Protein 6FX6 (pdb70)

Structure (mmCIF, N/CA/C/O backbone):
data_6FX6
#
_entry.id   6FX6
#
_cell.length_a   44.029
_cell.length_b   73.612
_cell.length_c   74.651
_cell.angle_alpha   90.000
_cell.angle_beta   90.000
_cell.angle_gamma   90.000
#
_symmetry.space_group_name_H-M   'P 21 21 21'
#
loop_
_entity.id
_entity.type
_entity.pdbx_description
1 polymer SaTIE-TED
2 non-polymer 'ZINC ION'
3 non-polymer 'ACETATE ION'
4 water water
#
loop_
_atom_site.group_PDB
_atom_site.id
_atom_site.type_symbol
_atom_site.label_atom_id
_atom_site.label_alt_id
_atom_site.label_comp_id
_atom_site.label_asym_id
_atom_site.label_entity_id
_atom_site.label_seq_id
_atom_site.pdbx_PDB_ins_code
_atom_site.Cartn_x
_atom_site.Cartn_y
_atom_site.Cartn_z
_atom_site.occupancy
_atom_site.B_iso_or_equiv
_atom_site.auth_seq_id
_atom_site.auth_comp_id
_atom_site.auth_asym_id
_atom_site.auth_atom_id
_atom_site.pdbx_PDB_model_num
ATOM 1 N N . ALA A 1 4 ? 15.404 -21.107 23.638 1.00 73.24 4 ALA A N 1
ATOM 2 C CA . ALA A 1 4 ? 14.962 -21.667 24.953 1.00 74.38 4 ALA A CA 1
ATOM 3 C C . ALA A 1 4 ? 14.825 -20.569 26.016 1.00 75.06 4 ALA A C 1
ATOM 4 O O . ALA A 1 4 ? 13.732 -20.348 26.549 1.00 68.30 4 ALA A O 1
ATOM 6 N N . GLN A 1 5 ? 15.935 -19.887 26.306 1.00 78.21 5 GLN A N 1
ATOM 7 C CA . GLN A 1 5 ? 15.966 -18.774 27.260 1.00 75.24 5 GLN A CA 1
ATOM 8 C C . GLN A 1 5 ? 15.809 -17.468 26.476 1.00 66.30 5 GLN A C 1
ATOM 9 O O . GLN A 1 5 ? 16.614 -17.185 25.587 1.00 66.81 5 GLN A O 1
ATOM 15 N N . GLN A 1 6 ? 14.777 -16.687 26.791 1.00 59.22 6 GLN A N 1
ATOM 16 C CA . GLN A 1 6 ? 14.494 -15.439 26.069 1.00 56.30 6 GLN A CA 1
ATOM 17 C C . GLN A 1 6 ? 14.158 -14.289 27.020 1.00 54.59 6 GLN A C 1
ATOM 18 O O . GLN A 1 6 ? 13.444 -14.473 28.010 1.00 49.44 6 GLN A O 1
ATOM 24 N N . LYS A 1 7 ? 14.669 -13.104 26.691 1.00 54.61 7 LYS A N 1
ATOM 25 C CA . LYS A 1 7 ? 14.413 -11.888 27.455 1.00 53.49 7 LYS A CA 1
ATOM 26 C C . LYS A 1 7 ? 13.062 -11.307 27.036 1.00 45.64 7 LYS A C 1
ATOM 27 O O . LYS A 1 7 ? 12.754 -11.259 25.846 1.00 45.02 7 LYS A O 1
ATOM 33 N N . LEU A 1 8 ? 12.260 -10.881 28.009 1.00 42.27 8 LEU A N 1
ATOM 34 C CA . LEU A 1 8 ? 10.988 -10.205 27.723 1.00 40.14 8 LEU A CA 1
ATOM 35 C C . LEU A 1 8 ? 11.255 -8.728 27.455 1.00 41.27 8 LEU A C 1
ATOM 36 O O . LEU A 1 8 ? 11.747 -8.013 28.336 1.00 43.63 8 LEU A O 1
ATOM 41 N N . ASP A 1 9 ? 10.943 -8.292 26.236 1.00 38.43 9 ASP A N 1
ATOM 42 C CA . ASP A 1 9 ? 11.028 -6.888 25.846 1.00 41.16 9 ASP A CA 1
ATOM 43 C C . ASP A 1 9 ? 9.629 -6.284 25.814 1.00 35.75 9 ASP A C 1
ATOM 44 O O . ASP A 1 9 ? 8.629 -7.002 25.826 1.00 32.12 9 ASP A O 1
ATOM 49 N N . VAL A 1 10 ? 9.577 -4.959 25.770 1.00 34.81 10 VAL A N 1
ATOM 50 C CA . VAL A 1 10 ? 8.320 -4.227 25.829 1.00 32.92 10 VAL A CA 1
ATOM 51 C C . VAL A 1 10 ? 8.413 -2.935 25.027 1.00 34.29 10 VAL A C 1
ATOM 52 O O . VAL A 1 10 ? 9.495 -2.383 24.861 1.00 33.29 10 VAL A O 1
ATOM 56 N N . LYS A 1 11 ? 7.268 -2.486 24.519 1.00 35.32 11 LYS A N 1
ATOM 57 C CA . LYS A 1 11 ? 7.082 -1.111 24.079 1.00 37.87 11 LYS A CA 1
ATOM 58 C C . LYS A 1 11 ? 5.864 -0.579 24.817 1.00 36.46 11 LYS A C 1
ATOM 59 O O . LYS A 1 11 ? 4.798 -1.193 24.790 1.00 33.95 11 LYS A O 1
ATOM 65 N N . TRP A 1 12 ? 6.037 0.543 25.508 1.00 35.88 12 TRP A N 1
ATOM 66 C CA . TRP A 1 12 ? 4.984 1.093 26.356 1.00 33.87 12 TRP A CA 1
ATOM 67 C C . TRP A 1 12 ? 4.008 1.919 25.533 1.00 33.80 12 TRP A C 1
ATOM 68 O O . TRP A 1 12 ? 4.414 2.722 24.690 1.00 35.89 12 TRP A O 1
ATOM 79 N N . ILE A 1 13 ? 2.721 1.700 25.785 1.00 30.89 13 ILE A N 1
ATOM 80 C CA . ILE A 1 13 ? 1.649 2.489 25.207 1.00 29.96 13 ILE A CA 1
ATOM 81 C C . ILE A 1 13 ? 1.102 3.339 26.349 1.00 31.48 13 ILE A C 1
ATOM 82 O O . ILE A 1 13 ? 0.455 2.825 27.260 1.00 34.33 13 ILE A O 1
ATOM 87 N N . ASP A 1 14 ? 1.389 4.634 26.313 1.00 34.11 14 ASP A N 1
ATOM 88 C CA . ASP A 1 14 ? 0.985 5.554 27.368 1.00 35.31 14 ASP A CA 1
ATOM 89 C C . ASP A 1 14 ? 0.515 6.853 26.725 1.00 38.81 14 ASP A C 1
ATOM 90 O O . ASP A 1 14 ? 1.305 7.563 26.098 1.00 39.52 14 ASP A O 1
ATOM 95 N N . LYS A 1 15 ? -0.775 7.148 26.877 1.00 40.15 15 LYS A N 1
ATOM 96 C CA . LYS A 1 15 ? -1.356 8.381 26.359 1.00 45.93 15 LYS A CA 1
ATOM 97 C C . LYS A 1 15 ? -2.030 9.196 27.467 1.00 47.42 15 LYS A C 1
ATOM 98 O O . LYS A 1 15 ? -2.879 10.041 27.188 1.00 52.50 15 LYS A O 1
ATOM 104 N N . GLY A 1 16 ? -1.619 8.970 28.718 1.00 46.63 16 GLY A N 1
ATOM 105 C CA . GLY A 1 16 ? -2.227 9.625 29.879 1.00 49.06 16 GLY A CA 1
ATOM 106 C C . GLY A 1 16 ? -3.695 9.289 30.082 1.00 50.58 16 GLY A C 1
ATOM 107 O O . GLY A 1 16 ? -4.423 10.057 30.703 1.00 55.38 16 GLY A O 1
ATOM 108 N N . ILE A 1 17 ? -4.111 8.133 29.565 1.00 51.48 17 ILE A N 1
ATOM 109 C CA . ILE A 1 17 ? -5.506 7.699 29.536 1.00 54.17 17 ILE A CA 1
ATOM 110 C C . ILE A 1 17 ? -5.620 6.468 30.423 1.00 47.14 17 ILE A C 1
ATOM 111 O O . ILE A 1 17 ? -4.775 5.575 30.341 1.00 41.68 17 ILE A O 1
ATOM 116 N N . ASN A 1 18 ? -6.660 6.420 31.253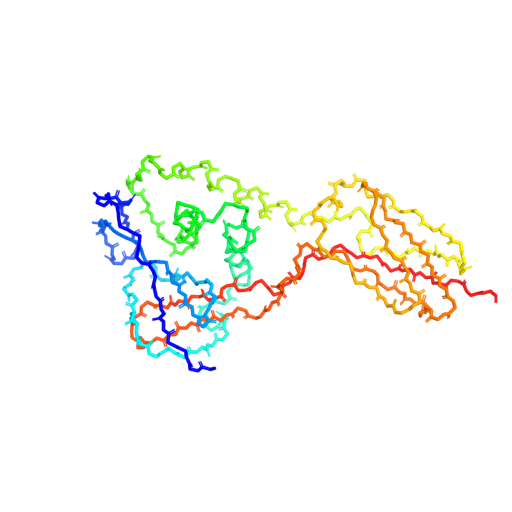 1.00 44.23 18 ASN A N 1
ATOM 117 C CA . ASN A 1 18 ? -7.075 5.173 31.890 1.00 43.96 18 ASN A CA 1
ATOM 118 C C . ASN A 1 18 ? -7.704 4.311 30.805 1.00 41.77 18 ASN A C 1
ATOM 119 O O . ASN A 1 18 ? -8.778 4.631 30.310 1.00 44.23 18 ASN A O 1
ATOM 124 N N . TRP A 1 19 ? -7.015 3.241 30.415 1.00 41.24 19 TRP A N 1
ATOM 125 C CA . TRP A 1 19 ? -7.471 2.377 29.328 1.00 42.41 19 TRP A CA 1
ATOM 126 C C . TRP A 1 19 ? -8.684 1.555 29.750 1.00 46.28 19 TRP A C 1
ATOM 127 O O . TRP A 1 19 ? -9.691 1.515 29.032 1.00 50.38 19 TRP A O 1
ATOM 138 N N . ILE A 1 20 ? -8.569 0.898 30.906 1.00 44.97 20 ILE A N 1
ATOM 139 C CA . ILE A 1 20 ? -9.665 0.132 31.507 1.00 46.92 20 ILE A CA 1
ATOM 140 C C . ILE A 1 20 ? -9.606 0.152 33.030 1.00 49.55 20 ILE A C 1
ATOM 141 O O . ILE A 1 20 ? -8.550 0.394 33.625 1.00 48.07 20 ILE A O 1
ATOM 146 N N . VAL A 1 21 ? -10.759 -0.093 33.644 1.00 50.57 21 VAL A N 1
ATOM 147 C CA . VAL A 1 21 ? -10.837 -0.487 35.042 1.00 52.95 21 VAL A CA 1
ATOM 148 C C . VAL A 1 21 ? -11.397 -1.908 35.013 1.00 54.03 21 VAL A C 1
ATOM 149 O O . VAL A 1 21 ? -12.533 -2.112 34.567 1.00 55.97 21 VAL A O 1
ATOM 153 N N . TYR A 1 22 ? -10.603 -2.878 35.470 1.00 49.56 22 TYR A N 1
ATOM 154 C CA . TYR A 1 22 ? -10.980 -4.287 35.365 1.00 50.30 22 TYR A CA 1
ATOM 155 C C . TYR A 1 22 ? -10.669 -5.099 36.610 1.00 51.43 22 TYR A C 1
ATOM 156 O O . TYR A 1 22 ? -9.881 -4.688 37.461 1.00 48.19 22 TYR A O 1
ATOM 165 N N . SER A 1 23 ? -11.307 -6.266 36.680 1.00 55.08 23 SER A N 1
ATOM 166 C CA . SER A 1 23 ? -11.077 -7.254 37.727 1.00 57.29 23 SER A CA 1
ATOM 167 C C . SER A 1 23 ? -10.755 -8.608 37.091 1.00 55.56 23 SER A C 1
ATOM 168 O O . SER A 1 23 ? -11.292 -8.956 36.040 1.00 54.55 23 SER A O 1
ATOM 171 N N . ALA A 1 24 ? -9.859 -9.348 37.735 1.00 55.08 24 ALA A N 1
ATOM 172 C CA . ALA A 1 24 ? -9.446 -10.668 37.278 1.00 54.03 24 ALA A CA 1
ATOM 173 C C . ALA A 1 24 ? -8.785 -11.398 38.442 1.00 56.35 24 ALA A C 1
ATOM 174 O O . ALA A 1 24 ? -7.717 -10.986 38.890 1.00 52.27 24 ALA A O 1
ATOM 176 N N . LYS A 1 25 ? -9.436 -12.454 38.941 1.00 60.42 25 LYS A N 1
ATOM 177 C CA . LYS A 1 25 ? -8.982 -13.185 40.136 1.00 65.54 25 LYS A CA 1
ATOM 178 C C . LYS A 1 25 ? -8.899 -12.241 41.358 1.00 65.68 25 LYS A C 1
ATOM 179 O O . LYS A 1 25 ? -9.817 -11.448 41.561 1.00 67.13 25 LYS A O 1
ATOM 185 N N . ASP A 1 26 ? -7.836 -12.334 42.167 1.00 67.51 26 ASP A N 1
ATOM 186 C CA . ASP A 1 26 ? -7.601 -11.418 43.299 1.00 71.11 26 ASP A CA 1
ATOM 187 C C . ASP A 1 26 ? -7.487 -9.934 42.910 1.00 67.48 26 ASP A C 1
ATOM 188 O O . ASP A 1 26 ? -7.907 -9.066 43.674 1.00 68.76 26 ASP A O 1
ATOM 193 N N . ARG A 1 27 ? -6.924 -9.650 41.735 1.00 66.12 27 ARG A N 1
ATOM 194 C CA . ARG A 1 27 ? -6.848 -8.277 41.222 1.00 63.02 27 ARG A CA 1
ATOM 195 C C . ARG A 1 27 ? -8.257 -7.731 40.975 1.00 64.13 27 ARG A C 1
ATOM 196 O O . ARG A 1 27 ? -8.940 -8.173 40.052 1.00 63.29 27 ARG A O 1
ATOM 204 N N . GLU A 1 28 ? -8.680 -6.791 41.822 1.00 67.95 28 GLU A N 1
ATOM 205 C CA . GLU A 1 28 ? -10.011 -6.180 41.759 1.00 72.10 28 GLU A CA 1
ATOM 206 C C . GLU A 1 28 ? -9.891 -4.683 41.473 1.00 71.42 28 GLU A C 1
ATOM 207 O O . GLU A 1 28 ? -9.049 -4.003 42.070 1.00 67.08 28 GLU A O 1
ATOM 213 N N . ASN A 1 29 ? -10.734 -4.188 40.562 1.00 71.03 29 ASN A N 1
ATOM 214 C CA . ASN A 1 29 ? -10.842 -2.755 40.239 1.00 70.13 29 ASN A CA 1
ATOM 215 C C . ASN A 1 29 ? -9.479 -2.078 40.050 1.00 64.52 29 ASN A C 1
ATOM 216 O O . ASN A 1 29 ? -9.169 -1.061 40.680 1.00 66.75 29 ASN A O 1
ATOM 221 N N . PHE A 1 30 ? -8.682 -2.682 39.174 1.00 60.13 30 PHE A N 1
ATOM 222 C CA . PHE A 1 30 ? -7.324 -2.248 38.855 1.00 55.88 30 PHE A CA 1
ATOM 223 C C . PHE A 1 30 ? -7.405 -1.293 37.667 1.00 55.84 30 PHE A C 1
ATOM 224 O O . PHE A 1 30 ? -8.025 -1.618 36.648 1.00 52.47 30 PHE A O 1
ATOM 232 N N . THR A 1 31 ? -6.782 -0.121 37.809 1.00 54.05 31 THR A N 1
ATOM 233 C CA . THR A 1 31 ? -6.769 0.900 36.766 1.00 51.09 31 THR A CA 1
ATOM 234 C C . THR A 1 31 ? -5.504 0.763 35.928 1.00 45.66 31 THR A C 1
ATOM 235 O O . THR A 1 31 ? -4.400 0.892 36.446 1.00 47.42 31 THR A O 1
ATOM 247 N N . ASP A 1 33 ? -3.504 2.563 33.375 1.00 34.37 33 ASP A N 1
ATOM 248 C CA . ASP A 1 33 ? -3.245 3.849 32.715 1.00 34.18 33 ASP A CA 1
ATOM 249 C C . ASP A 1 33 ? -2.030 3.818 31.764 1.00 33.21 33 ASP A C 1
ATOM 250 O O . ASP A 1 33 ? -1.549 4.857 31.320 1.00 31.75 33 ASP A O 1
ATOM 255 N N . ARG A 1 34 ? -1.543 2.615 31.468 1.00 33.75 34 ARG A N 1
ATOM 256 C CA . ARG A 1 34 ? -0.603 2.382 30.377 1.00 34.82 34 ARG A CA 1
ATOM 257 C C . ARG A 1 34 ? -0.721 0.918 29.974 1.00 35.13 34 ARG A C 1
ATOM 258 O O . ARG A 1 34 ? -1.371 0.124 30.671 1.00 35.65 34 ARG A O 1
ATOM 266 N N . TRP A 1 35 ? -0.082 0.556 28.866 1.00 33.03 35 TRP A N 1
ATOM 267 C CA . TRP A 1 35 ? -0.192 -0.796 28.341 1.00 29.99 35 TRP A CA 1
ATOM 268 C C . TRP A 1 35 ? 1.136 -1.308 27.817 1.00 29.39 35 TRP A C 1
ATOM 269 O O . TRP A 1 35 ? 1.819 -0.626 27.045 1.00 27.69 35 TRP A O 1
ATOM 280 N N . ALA A 1 36 ? 1.490 -2.515 28.251 1.00 32.64 36 ALA A N 1
ATOM 281 C CA . ALA A 1 36 ? 2.715 -3.178 27.816 1.00 32.87 36 ALA A CA 1
ATOM 282 C C . ALA A 1 36 ? 2.420 -3.940 26.533 1.00 30.22 36 ALA A C 1
ATOM 283 O O . ALA A 1 36 ? 1.576 -4.839 26.523 1.00 28.36 36 ALA A O 1
ATOM 285 N N . LYS A 1 37 ? 3.086 -3.551 25.449 1.00 27.38 37 LYS A N 1
ATOM 286 C CA . LYS A 1 37 ? 3.080 -4.335 24.223 1.00 26.48 37 LYS A CA 1
ATOM 287 C C . LYS A 1 37 ? 4.314 -5.219 24.272 1.00 25.25 37 LYS A C 1
ATOM 288 O O . LYS A 1 37 ? 5.436 -4.745 24.067 1.00 24.26 37 LYS A O 1
ATOM 294 N N . PHE A 1 38 ? 4.097 -6.503 24.543 1.00 24.21 38 PHE A N 1
ATOM 295 C CA . PHE A 1 38 ? 5.190 -7.445 24.777 1.00 26.81 38 PHE A CA 1
ATOM 296 C C . PHE A 1 38 ? 5.807 -7.969 23.486 1.00 26.50 38 PHE A C 1
ATOM 297 O O . PHE A 1 38 ? 5.097 -8.273 22.522 1.00 27.34 38 PHE A O 1
ATOM 305 N N . TYR A 1 39 ? 7.132 -8.082 23.490 1.00 27.04 39 TYR A N 1
ATOM 306 C CA . TYR A 1 39 ? 7.888 -8.750 22.435 1.00 29.04 39 TYR A CA 1
ATOM 307 C C . TYR A 1 39 ? 8.782 -9.807 23.068 1.00 30.41 39 TYR A C 1
ATOM 308 O O . TYR A 1 39 ? 9.341 -9.575 24.132 1.00 30.79 39 TYR A O 1
ATOM 317 N N . VAL A 1 40 ? 8.905 -10.963 22.415 1.00 31.26 40 VAL A N 1
ATOM 318 C CA . VAL A 1 40 ? 9.869 -11.992 22.805 1.00 33.31 40 VAL A CA 1
ATOM 319 C C . VAL A 1 40 ? 10.609 -12.417 21.550 1.00 33.85 40 VAL A C 1
ATOM 320 O O . VAL A 1 40 ? 9.998 -12.951 20.616 1.00 31.17 40 VAL A O 1
ATOM 324 N N . ASN A 1 41 ? 11.914 -12.151 21.533 1.00 35.18 41 ASN A N 1
ATOM 325 C CA . ASN A 1 41 ? 12.798 -12.441 20.396 1.00 40.27 41 ASN A CA 1
ATOM 326 C C . ASN A 1 41 ? 12.249 -11.931 19.053 1.00 38.85 41 ASN A C 1
ATOM 327 O O . ASN A 1 41 ? 12.267 -12.639 18.048 1.00 41.09 41 ASN A O 1
ATOM 332 N N . GLY A 1 42 ? 11.760 -10.693 19.065 1.00 38.73 42 GLY A N 1
ATOM 333 C CA . GLY A 1 42 ? 11.169 -10.062 17.889 1.00 38.46 42 GLY A CA 1
ATOM 334 C C . GLY A 1 42 ? 9.682 -10.298 17.675 1.00 34.66 42 GLY A C 1
ATOM 335 O O . GLY A 1 42 ? 9.063 -9.559 16.918 1.00 34.59 42 GLY A O 1
ATOM 336 N N . GLU A 1 43 ? 9.100 -11.301 18.333 1.00 34.69 43 GLU A N 1
ATOM 337 C CA . GLU A 1 43 ? 7.727 -11.734 18.034 1.00 35.25 43 GLU A CA 1
ATOM 338 C C . GLU A 1 43 ? 6.731 -11.155 19.032 1.00 31.11 43 GLU A C 1
ATOM 339 O O . GLU A 1 43 ? 7.027 -11.037 20.219 1.00 30.49 43 GLU A O 1
ATOM 345 N N . ILE A 1 44 ? 5.547 -10.812 18.540 1.00 30.12 44 ILE A N 1
ATOM 346 C CA . ILE A 1 44 ? 4.507 -10.205 19.361 1.00 30.15 44 ILE A CA 1
ATOM 347 C C . ILE A 1 44 ? 3.982 -11.234 20.361 1.00 30.01 44 ILE A C 1
ATOM 348 O O . ILE A 1 44 ? 3.630 -12.358 19.983 1.00 27.72 44 ILE A O 1
ATOM 353 N N . ALA A 1 45 ? 3.937 -10.834 21.631 1.00 27.96 45 ALA A N 1
ATOM 354 C CA . ALA A 1 45 ? 3.456 -11.685 22.714 1.00 27.59 45 ALA A CA 1
ATOM 355 C C . ALA A 1 45 ? 2.309 -11.011 23.465 1.00 27.07 45 ALA A C 1
ATOM 356 O O . ALA A 1 45 ? 2.121 -9.796 23.375 1.00 29.11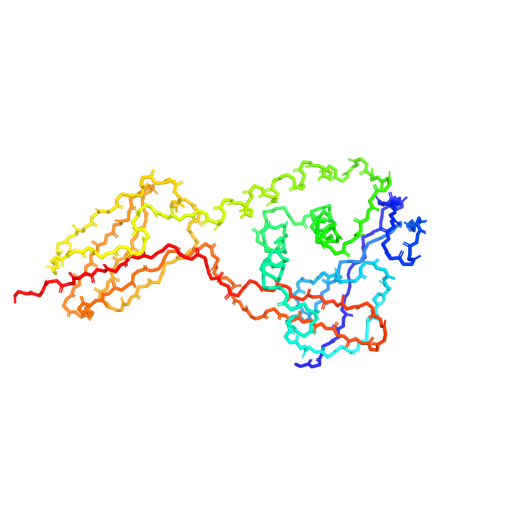 45 ALA A O 1
ATOM 358 N N . PHE A 1 46 ? 1.553 -11.819 24.201 1.00 26.96 46 PHE A N 1
ATOM 359 C CA . PHE A 1 46 ? 0.438 -11.346 25.016 1.00 27.54 46 PHE A CA 1
ATOM 360 C C . PHE A 1 46 ? 0.549 -11.914 26.416 1.00 28.92 46 PHE A C 1
ATOM 361 O O . PHE A 1 46 ? 1.022 -13.035 26.592 1.00 32.09 46 PHE A O 1
ATOM 369 N N . CYS A 1 47 ? 0.117 -11.134 27.406 1.00 28.58 47 CYS A N 1
ATOM 370 C CA . CYS A 1 47 ? -0.023 -11.628 28.770 1.00 31.11 47 CYS A CA 1
ATOM 371 C C . CYS A 1 47 ? -1.177 -12.613 28.800 1.00 33.17 47 CYS A C 1
ATOM 372 O O . CYS A 1 47 ? -2.222 -12.351 28.198 1.00 34.23 47 CYS A O 1
ATOM 375 N N . ILE A 1 48 ? -0.981 -13.732 29.494 1.00 35.93 48 ILE A N 1
ATOM 376 C CA . ILE A 1 48 ? -1.999 -14.792 29.618 1.00 39.48 48 ILE A CA 1
ATOM 377 C C . ILE A 1 48 ? -2.280 -15.162 31.084 1.00 42.46 48 ILE A C 1
ATOM 378 O O . ILE A 1 48 ? -2.708 -16.277 31.384 1.00 49.73 48 ILE A O 1
ATOM 383 N N . GLU A 1 49 ? -2.030 -14.210 31.981 1.00 42.33 49 GLU A N 1
ATOM 384 C CA . GLU A 1 49 ? -2.487 -14.253 33.367 1.00 43.16 49 GLU A CA 1
ATOM 385 C C . GLU A 1 49 ? -2.874 -12.814 33.746 1.00 41.37 49 GLU A C 1
ATOM 386 O O . GLU A 1 49 ? -2.029 -12.057 34.224 1.00 38.74 49 GLU A O 1
ATOM 392 N N . PRO A 1 50 ? -4.145 -12.424 33.527 1.00 40.86 50 PRO A N 1
ATOM 393 C CA . PRO A 1 50 ? -4.542 -11.014 33.704 1.00 41.44 50 PRO A CA 1
ATOM 394 C C . PRO A 1 50 ? -4.413 -10.422 35.125 1.00 43.09 50 PRO A C 1
ATOM 395 O O . PRO A 1 50 ? -4.467 -9.197 35.277 1.00 45.37 50 PRO A O 1
ATOM 399 N N . ASN A 1 51 ? -4.249 -11.277 36.136 1.00 46.01 51 ASN A N 1
ATOM 400 C CA . ASN A 1 51 ? -4.079 -10.854 37.534 1.00 47.91 51 ASN A CA 1
ATOM 401 C C . ASN A 1 51 ? -2.620 -10.628 37.995 1.00 46.48 51 ASN A C 1
ATOM 402 O O . ASN A 1 51 ? -2.388 -10.454 39.191 1.00 47.46 51 ASN A O 1
ATOM 407 N N . LYS A 1 52 ? -1.651 -10.630 37.076 1.00 45.20 52 LYS A N 1
ATOM 408 C CA . LYS A 1 52 ? -0.232 -10.535 37.448 1.00 46.75 52 LYS A CA 1
ATOM 409 C C . LYS A 1 52 ? 0.551 -9.534 36.613 1.00 45.16 52 LYS A C 1
ATOM 410 O O . LYS A 1 52 ? 0.238 -9.296 35.442 1.00 40.48 52 LYS A O 1
ATOM 416 N N . GLU A 1 53 ? 1.583 -8.967 37.234 1.00 46.49 53 GLU A N 1
ATOM 417 C CA . GLU A 1 53 ? 2.547 -8.104 36.545 1.00 50.18 53 GLU A CA 1
ATOM 418 C C . GLU A 1 53 ? 3.635 -8.937 35.860 1.00 43.55 53 GLU A C 1
ATOM 419 O O . GLU A 1 53 ? 4.124 -9.915 36.430 1.00 42.64 53 GLU A O 1
ATOM 425 N N . ALA A 1 54 ? 4.013 -8.540 34.647 1.00 38.42 54 ALA A N 1
ATOM 426 C CA . ALA A 1 54 ? 5.095 -9.195 33.909 1.00 39.57 54 ALA A CA 1
ATOM 427 C C . ALA A 1 54 ? 6.469 -8.718 34.400 1.00 41.94 54 ALA A C 1
ATOM 428 O O . ALA A 1 54 ? 6.602 -7.587 34.877 1.00 40.33 54 ALA A O 1
ATOM 430 N N . ALA A 1 55 ? 7.476 -9.589 34.274 1.00 42.16 55 ALA A N 1
ATOM 431 C CA . ALA A 1 55 ? 8.864 -9.277 34.651 1.00 42.63 55 ALA A CA 1
ATOM 432 C C . ALA A 1 55 ? 9.651 -8.767 33.444 1.00 42.19 55 ALA A C 1
ATOM 433 O O . ALA A 1 55 ? 10.438 -9.501 32.841 1.00 41.97 55 ALA A O 1
ATOM 435 N N . ILE A 1 56 ? 9.432 -7.498 33.108 1.00 41.99 56 ILE A N 1
ATOM 436 C CA . ILE A 1 56 ? 10.085 -6.851 31.967 1.00 41.13 56 ILE A CA 1
ATOM 437 C C . ILE A 1 56 ? 11.602 -6.875 32.141 1.00 43.03 56 ILE A C 1
ATOM 438 O O . ILE A 1 56 ? 12.109 -6.602 33.224 1.00 43.83 56 ILE A O 1
ATOM 443 N N . GLY A 1 57 ? 12.308 -7.220 31.064 1.00 42.97 57 GLY A N 1
ATOM 444 C CA . GLY A 1 57 ? 13.767 -7.252 31.048 1.00 45.34 57 GLY A CA 1
ATOM 445 C C . GLY A 1 57 ? 14.405 -8.509 31.614 1.00 47.89 57 GLY A C 1
ATOM 446 O O . GLY A 1 57 ? 15.631 -8.641 31.579 1.00 50.26 57 GLY A O 1
ATOM 447 N N . ALA A 1 58 ? 13.589 -9.436 32.122 1.00 47.43 58 ALA A N 1
ATOM 448 C CA . ALA A 1 58 ? 14.088 -10.648 32.769 1.00 48.87 58 ALA A CA 1
ATOM 449 C C . ALA A 1 58 ? 14.098 -11.809 31.788 1.00 48.38 58 ALA A C 1
ATOM 450 O O . ALA A 1 58 ? 13.300 -11.854 30.845 1.00 42.29 58 ALA A O 1
ATOM 452 N N . VAL A 1 59 ? 14.997 -12.754 32.048 1.00 51.77 59 VAL A N 1
ATOM 453 C CA . VAL A 1 59 ? 15.134 -13.968 31.254 1.00 52.01 59 VAL A CA 1
ATOM 454 C C . VAL A 1 59 ? 13.996 -14.926 31.619 1.00 50.19 59 VAL A C 1
ATOM 455 O O . VAL A 1 59 ? 13.834 -15.282 32.786 1.00 53.09 59 VAL A O 1
ATOM 459 N N . HIS A 1 60 ? 13.209 -15.319 30.620 1.00 47.86 60 HIS A N 1
ATOM 460 C CA . HIS A 1 60 ? 12.120 -16.285 30.785 1.00 49.18 60 HIS A CA 1
ATOM 461 C C . HIS A 1 60 ? 12.514 -17.609 30.155 1.00 53.33 60 HIS A C 1
ATOM 462 O O . HIS A 1 60 ? 13.406 -17.657 29.306 1.00 57.60 60 HIS A O 1
ATOM 469 N N . THR A 1 61 ? 11.845 -18.681 30.571 1.00 56.50 61 THR A N 1
ATOM 470 C CA . THR A 1 61 ? 12.061 -19.999 29.986 1.00 57.40 61 THR A CA 1
ATOM 471 C C . THR A 1 61 ? 10.841 -20.357 29.140 1.00 52.86 61 THR A C 1
ATOM 472 O O . THR A 1 61 ? 9.710 -20.336 29.636 1.00 49.35 61 THR A O 1
ATOM 476 N N . GLY A 1 62 ? 11.086 -20.677 27.870 1.00 50.20 62 GLY A N 1
ATOM 477 C CA . GLY A 1 62 ? 10.035 -21.060 26.934 1.00 47.32 62 GLY A CA 1
ATOM 478 C C . GLY A 1 62 ? 9.673 -22.528 27.046 1.00 49.75 62 GLY A C 1
ATOM 479 O O . GLY A 1 62 ? 10.543 -23.394 26.958 1.00 54.89 62 GLY A O 1
ATOM 480 N N . ALA A 1 63 ? 8.389 -22.802 27.257 1.00 48.64 63 ALA A N 1
ATOM 481 C CA . ALA A 1 63 ? 7.842 -24.159 27.226 1.00 50.98 63 ALA A CA 1
ATOM 482 C C . ALA A 1 63 ? 6.589 -24.142 26.360 1.00 48.29 63 ALA A C 1
ATOM 483 O O . ALA A 1 63 ? 6.031 -23.080 26.125 1.00 43.66 63 ALA A O 1
ATOM 485 N N . ASN A 1 64 ? 6.142 -25.309 25.901 1.00 52.09 64 ASN A N 1
ATOM 486 C CA A ASN A 1 64 ? 4.956 -25.393 25.043 0.50 51.08 64 ASN A CA 1
ATOM 487 C CA B ASN A 1 64 ? 4.955 -25.401 25.046 0.50 50.70 64 ASN A CA 1
ATOM 488 C C . ASN A 1 64 ? 3.707 -24.915 25.792 1.00 50.57 64 ASN A C 1
ATOM 489 O O . ASN A 1 64 ? 3.566 -25.144 26.994 1.00 51.27 64 ASN A O 1
ATOM 498 N N . LEU A 1 65 ? 2.805 -24.252 25.070 1.00 47.97 65 LEU A N 1
ATOM 499 C CA . LEU A 1 65 ? 1.582 -23.675 25.653 1.00 48.96 65 LEU A CA 1
ATOM 500 C C . LEU A 1 65 ? 0.719 -24.657 26.460 1.00 54.07 65 LEU A C 1
ATOM 501 O O . LEU A 1 65 ? 0.054 -24.251 27.414 1.00 53.44 65 LEU A O 1
ATOM 506 N N . ASP A 1 66 ? 0.721 -25.932 26.076 1.00 61.20 66 ASP A N 1
ATOM 507 C CA . ASP A 1 66 ? -0.057 -26.959 26.793 1.00 68.80 66 ASP A CA 1
ATOM 508 C C . ASP A 1 66 ? 0.328 -27.207 28.265 1.00 69.28 66 ASP A C 1
ATOM 509 O O . ASP A 1 66 ? -0.465 -27.791 29.004 1.00 73.21 66 ASP A O 1
ATOM 514 N N . THR A 1 67 ? 1.518 -26.766 28.687 1.00 67.68 67 THR A N 1
ATOM 515 C CA . THR A 1 67 ? 1.912 -26.833 30.106 1.00 70.21 67 THR A CA 1
ATOM 516 C C . THR A 1 67 ? 1.035 -25.943 30.997 1.00 71.02 67 THR A C 1
ATOM 517 O O . THR A 1 67 ? 0.831 -26.254 32.171 1.00 75.98 67 THR A O 1
ATOM 521 N N . LEU A 1 68 ? 0.523 -24.847 30.437 1.00 66.81 68 LEU A N 1
ATOM 522 C CA . LEU A 1 68 ? -0.363 -23.935 31.160 1.00 68.31 68 LEU A CA 1
ATOM 523 C C . LEU A 1 68 ? -1.843 -24.291 30.982 1.00 70.20 68 LEU A C 1
ATOM 524 O O . LEU A 1 68 ? -2.591 -24.310 31.961 1.00 74.64 68 LEU A O 1
ATOM 529 N N . PHE A 1 69 ? -2.258 -24.558 29.741 1.00 69.07 69 PHE A N 1
ATOM 530 C CA . PHE A 1 69 ? -3.663 -24.855 29.416 1.00 66.03 69 PHE A CA 1
ATOM 531 C C . PHE A 1 69 ? -3.829 -26.245 28.817 1.00 67.28 69 PHE A C 1
ATOM 532 O O . PHE A 1 69 ? -3.323 -26.519 27.732 1.00 64.84 69 PHE A O 1
ATOM 540 N N . LYS A 1 70 ? -4.548 -27.111 29.528 1.00 71.23 70 LYS A N 1
ATOM 541 C CA . LYS A 1 70 ? -4.862 -28.455 29.041 1.00 75.13 70 LYS A CA 1
ATOM 542 C C . LYS A 1 70 ? -5.864 -28.442 27.881 1.00 73.96 70 LYS A C 1
ATOM 543 O O . LYS A 1 70 ? -5.684 -29.169 26.903 1.00 73.26 70 LYS A O 1
ATOM 549 N N . ASP A 1 71 ? -6.908 -27.619 28.002 1.00 72.87 71 ASP A N 1
ATOM 550 C CA . ASP A 1 71 ? -8.014 -27.583 27.030 1.00 72.04 71 ASP A CA 1
ATOM 551 C C . ASP A 1 71 ? -7.549 -27.086 25.654 1.00 67.62 71 ASP A C 1
ATOM 552 O O . ASP A 1 71 ? -7.131 -25.930 25.508 1.00 64.30 71 ASP A O 1
ATOM 557 N N . GLN A 1 72 ? -7.628 -27.965 24.655 1.00 66.52 72 GLN A N 1
ATOM 558 C CA . GLN A 1 72 ? -7.129 -27.673 23.305 1.00 65.07 72 GLN A CA 1
ATOM 559 C C . GLN A 1 72 ? -7.967 -26.620 22.573 1.00 62.06 72 GLN A C 1
ATOM 560 O O . GLN A 1 72 ? -7.415 -25.803 21.839 1.00 60.11 72 GLN A O 1
ATOM 566 N N . ALA A 1 73 ? -9.285 -26.640 22.769 1.00 65.06 73 ALA A N 1
ATOM 567 C CA . ALA A 1 73 ? -10.175 -25.633 22.175 1.00 63.03 73 ALA A CA 1
ATOM 568 C C . ALA A 1 73 ? -9.821 -24.219 22.639 1.00 60.61 73 ALA A C 1
ATOM 569 O O . ALA A 1 73 ? -9.870 -23.277 21.847 1.00 56.49 73 ALA A O 1
ATOM 571 N N . LEU A 1 74 ? -9.462 -24.084 23.916 1.00 62.07 74 LEU A N 1
ATOM 572 C CA . LEU A 1 74 ? -8.963 -22.819 24.461 1.00 61.05 74 LEU A CA 1
ATOM 573 C C . LEU A 1 74 ? -7.616 -22.442 23.834 1.00 55.64 74 LEU A C 1
ATOM 574 O O . LEU A 1 74 ? -7.453 -21.317 23.362 1.00 55.68 74 LEU A O 1
ATOM 579 N N . ARG A 1 75 ? -6.666 -23.381 23.823 1.00 54.30 75 ARG A N 1
ATOM 580 C CA . ARG A 1 75 ? -5.358 -23.158 23.185 1.00 52.54 75 ARG A CA 1
ATOM 581 C C . ARG A 1 75 ? -5.504 -22.723 21.730 1.00 50.56 75 ARG A C 1
ATOM 582 O O . ARG A 1 75 ? -4.831 -21.792 21.292 1.00 49.02 75 ARG A O 1
ATOM 590 N N . ASN A 1 76 ? -6.381 -23.410 21.000 1.00 52.06 76 ASN A N 1
ATOM 591 C CA . ASN A 1 76 ? -6.728 -23.035 19.625 1.00 52.35 76 ASN A CA 1
ATOM 592 C C . ASN A 1 76 ? -7.274 -21.625 19.562 1.00 47.06 76 ASN A C 1
ATOM 593 O O . ASN A 1 76 ? -6.765 -20.810 18.805 1.00 44.77 76 ASN A O 1
ATOM 598 N N . LYS A 1 77 ? -8.285 -21.332 20.377 1.00 49.19 77 LYS A N 1
ATOM 599 C CA . LYS A 1 77 ? -8.925 -20.012 20.349 1.00 49.12 77 LYS A CA 1
ATOM 600 C C . LYS A 1 77 ? -7.937 -18.883 20.675 1.00 41.62 77 LYS A C 1
ATOM 601 O O . LYS A 1 77 ? -7.931 -17.854 19.999 1.00 38.26 77 LYS A O 1
ATOM 607 N N . LEU A 1 78 ? -7.089 -19.091 21.680 1.00 39.09 78 LEU A N 1
ATOM 608 C CA . LEU A 1 78 ? -6.076 -18.092 22.044 1.00 37.99 78 LEU A CA 1
ATOM 609 C C . LEU A 1 78 ? -5.125 -17.765 20.881 1.00 37.34 78 LEU A C 1
ATOM 610 O O . LEU A 1 78 ? -4.777 -16.600 20.685 1.00 36.89 78 LEU A O 1
ATOM 615 N N . THR A 1 79 ? -4.731 -18.780 20.112 1.00 36.74 79 THR A N 1
ATOM 616 C CA . THR A 1 79 ? -3.861 -18.575 18.951 1.00 37.28 79 THR A CA 1
ATOM 617 C C . THR A 1 79 ? -4.617 -17.912 17.791 1.00 37.08 79 THR A C 1
ATOM 618 O O . THR A 1 79 ? -4.040 -17.097 17.064 1.00 36.36 79 THR A O 1
ATOM 630 N N . ILE A 1 81 ? -7.173 -15.798 18.168 1.00 35.15 81 ILE A N 1
ATOM 631 C CA . ILE A 1 81 ? -7.341 -14.400 18.557 1.00 34.41 81 ILE A CA 1
ATOM 632 C C . ILE A 1 81 ? -6.034 -13.631 18.363 1.00 32.02 81 ILE A C 1
ATOM 633 O O . ILE A 1 81 ? -6.048 -12.518 17.844 1.00 31.55 81 ILE A O 1
ATOM 638 N N . SER A 1 82 ? -4.915 -14.221 18.772 1.00 29.01 82 SER A N 1
ATOM 639 C CA . SER A 1 82 ? -3.617 -13.602 18.556 1.00 28.85 82 SER A CA 1
ATOM 640 C C . SER A 1 82 ? -3.369 -13.395 17.061 1.00 29.69 82 SER A C 1
ATOM 641 O O . SER A 1 82 ? -3.049 -12.287 16.631 1.00 26.84 82 SER A O 1
ATOM 644 N N . HIS A 1 83 ? -3.567 -14.451 16.273 1.00 32.10 83 HIS A N 1
ATOM 645 C CA . HIS A 1 83 ? -3.272 -14.410 14.839 1.00 32.13 83 HIS A CA 1
ATOM 646 C C . HIS A 1 83 ? -4.132 -13.397 14.075 1.00 33.05 83 HIS A C 1
ATOM 647 O O . HIS A 1 83 ? -3.605 -12.447 13.485 1.00 33.30 83 HIS A O 1
ATOM 654 N N . PHE A 1 84 ? -5.445 -13.608 14.090 1.00 32.40 84 PHE A N 1
ATOM 655 C CA . PHE A 1 84 ? -6.371 -12.765 13.330 1.00 35.84 84 PHE A CA 1
ATOM 656 C C . PHE A 1 84 ? -6.579 -11.388 13.949 1.00 35.27 84 PHE A C 1
ATOM 657 O O . PHE A 1 84 ? -6.835 -10.418 13.228 1.00 36.17 84 PHE A O 1
ATOM 665 N N . GLY A 1 85 ? -6.460 -11.303 15.273 1.00 35.97 85 GLY A N 1
ATOM 666 C CA . GLY A 1 85 ? -6.632 -10.047 15.992 1.00 34.69 85 GLY A CA 1
ATOM 667 C C . GLY A 1 85 ? -5.512 -9.057 15.772 1.00 34.15 85 GLY A C 1
ATOM 668 O O . GLY A 1 85 ? -5.764 -7.871 15.590 1.00 32.66 85 GLY A O 1
ATOM 669 N N . TYR A 1 86 ? -4.270 -9.525 15.784 1.00 32.07 86 TYR A N 1
ATOM 670 C CA . TYR A 1 86 ? -3.156 -8.600 15.659 1.00 31.71 86 TYR A CA 1
ATOM 671 C C . 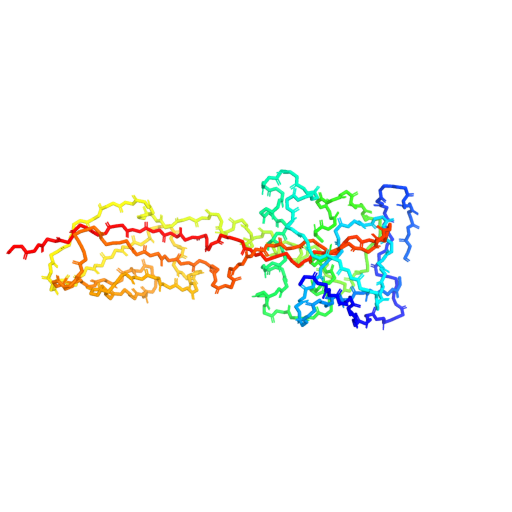TYR A 1 86 ? -2.104 -8.991 14.631 1.00 31.26 86 TYR A C 1
ATOM 672 O O . TYR A 1 86 ? -1.835 -8.211 13.726 1.00 37.33 86 TYR A O 1
ATOM 681 N N . ILE A 1 87 ? -1.517 -10.178 14.749 1.00 34.24 87 ILE A N 1
ATOM 682 C CA . ILE A 1 87 ? -0.302 -10.506 13.988 1.00 33.98 87 ILE A CA 1
ATOM 683 C C . ILE A 1 87 ? -0.523 -10.538 12.478 1.00 35.89 87 ILE A C 1
ATOM 684 O O . ILE A 1 87 ? 0.308 -10.021 11.733 1.00 40.70 87 ILE A O 1
ATOM 689 N N . ALA A 1 88 ? -1.633 -11.127 12.035 1.00 35.92 88 ALA A N 1
ATOM 690 C CA . ALA A 1 88 ? -2.010 -11.105 10.617 1.00 39.42 88 ALA A CA 1
ATOM 691 C C . ALA A 1 88 ? -3.062 -10.038 10.286 1.00 39.47 88 ALA A C 1
ATOM 692 O O . ALA A 1 88 ? -3.631 -10.055 9.201 1.00 40.33 88 ALA A O 1
ATOM 694 N N . ASN A 1 89 ? -3.308 -9.105 11.203 1.00 42.22 89 ASN A N 1
ATOM 695 C CA . ASN A 1 89 ? -4.317 -8.070 11.000 1.00 43.82 89 ASN A CA 1
ATOM 696 C C . ASN A 1 89 ? -3.730 -6.877 10.234 1.00 44.63 89 ASN A C 1
ATOM 697 O O . ASN A 1 89 ? -2.570 -6.511 10.429 1.00 39.86 89 ASN A O 1
ATOM 702 N N . LYS A 1 90 ? -4.553 -6.276 9.377 1.00 49.89 90 LYS A N 1
ATOM 703 C CA . LYS A 1 90 ? -4.165 -5.097 8.592 1.00 55.54 90 LYS A CA 1
ATOM 704 C C . LYS A 1 90 ? -3.873 -3.883 9.483 1.00 55.46 90 LYS A C 1
ATOM 705 O O . LYS A 1 90 ? -2.969 -3.097 9.190 1.00 54.00 90 LYS A O 1
ATOM 711 N N . ASP A 1 91 ? -4.647 -3.753 10.561 1.00 51.41 91 ASP A N 1
ATOM 712 C CA . ASP A 1 91 ? -4.480 -2.700 11.562 1.00 47.52 91 ASP A CA 1
ATOM 713 C C . ASP A 1 91 ? -3.471 -3.149 12.634 1.00 40.64 91 ASP A C 1
ATOM 714 O O . ASP A 1 91 ? -3.751 -4.055 13.417 1.00 35.97 91 ASP A O 1
ATOM 719 N N . GLN A 1 92 ? -2.309 -2.495 12.657 1.00 38.51 92 GLN A N 1
ATOM 720 C CA . GLN A 1 92 ? -1.266 -2.741 13.661 1.00 37.32 92 GLN A CA 1
ATOM 721 C C . GLN A 1 92 ? -1.254 -1.688 14.784 1.00 38.62 92 GLN A C 1
ATOM 722 O O . GLN A 1 92 ? -0.267 -1.580 15.523 1.00 36.18 92 GLN A O 1
ATOM 728 N N . SER A 1 93 ? -2.347 -0.934 14.936 1.00 37.85 93 SER A N 1
ATOM 729 C CA . SER A 1 93 ? -2.396 0.150 15.911 1.00 38.67 93 SER A CA 1
ATOM 730 C C . SER A 1 93 ? -2.308 -0.374 17.336 1.00 37.74 93 SER A C 1
ATOM 731 O O . SER A 1 93 ? -2.660 -1.520 17.616 1.00 37.30 93 SER A O 1
ATOM 734 N N . ASP A 1 94 ? -1.827 0.492 18.221 1.00 36.99 94 ASP A N 1
ATOM 735 C CA . ASP A 1 94 ? -1.845 0.252 19.664 1.00 37.58 94 ASP A CA 1
ATOM 736 C C . ASP A 1 94 ? -3.235 -0.165 20.144 1.00 35.32 94 ASP A C 1
ATOM 737 O O . ASP A 1 94 ? -3.363 -1.038 20.989 1.00 35.84 94 ASP A O 1
ATOM 742 N N . GLU A 1 95 ? -4.268 0.448 19.580 1.00 37.78 95 GLU A N 1
ATOM 743 C CA . GLU A 1 95 ? -5.648 0.117 19.916 1.00 38.64 95 GLU A CA 1
ATOM 744 C C . GLU A 1 95 ? -6.006 -1.333 19.541 1.00 34.35 95 GLU A C 1
ATOM 745 O O . GLU A 1 95 ? -6.650 -2.019 20.329 1.00 35.50 95 GLU A O 1
ATOM 751 N N . GLN A 1 96 ? -5.582 -1.801 18.363 1.00 33.72 96 GLN A N 1
ATOM 752 C CA . GLN A 1 96 ? -5.805 -3.209 17.968 1.00 35.36 96 GLN A CA 1
ATOM 753 C C . GLN A 1 96 ? -5.083 -4.188 18.876 1.00 32.75 96 GLN A C 1
ATOM 754 O O . GLN A 1 96 ? -5.664 -5.199 19.270 1.00 38.37 96 GLN A O 1
ATOM 760 N N . TYR A 1 97 ? -3.812 -3.912 19.166 1.00 29.93 97 TYR A N 1
ATOM 761 C CA . TYR A 1 97 ? -3.051 -4.740 20.105 1.00 27.65 97 TYR A CA 1
ATOM 762 C C . TYR A 1 97 ? -3.763 -4.846 21.449 1.00 26.31 97 TYR A C 1
ATOM 763 O O . TYR A 1 97 ? -3.892 -5.937 21.998 1.00 25.62 97 TYR A O 1
ATOM 772 N N . ILE A 1 98 ? -4.193 -3.705 21.977 1.00 28.67 98 ILE A N 1
ATOM 773 C CA . ILE A 1 98 ? -4.894 -3.655 23.264 1.00 28.36 98 ILE A CA 1
ATOM 774 C C . ILE A 1 98 ? -6.195 -4.448 23.196 1.00 28.18 98 ILE A C 1
ATOM 775 O O . ILE A 1 98 ? -6.486 -5.240 24.096 1.00 27.98 98 ILE A O 1
ATOM 780 N N . ALA A 1 99 ? -6.970 -4.231 22.132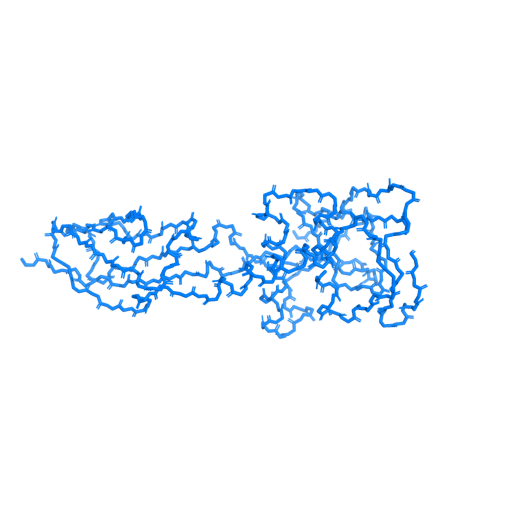 1.00 29.57 99 ALA A N 1
ATOM 781 C CA . ALA A 1 99 ? -8.241 -4.954 21.937 1.00 30.76 99 ALA A CA 1
ATOM 782 C C . ALA A 1 99 ? -8.012 -6.463 21.887 1.00 29.65 99 ALA A C 1
ATOM 783 O O . ALA A 1 99 ? -8.752 -7.226 22.500 1.00 30.83 99 ALA A O 1
ATOM 785 N N . THR A 1 100 ? -6.968 -6.878 21.175 1.00 28.45 100 THR A N 1
ATOM 786 C CA . THR A 1 100 ? -6.619 -8.291 21.078 1.00 31.59 100 THR A CA 1
ATOM 787 C C . THR A 1 100 ? -6.235 -8.855 22.450 1.00 28.83 100 THR A C 1
ATOM 788 O O . THR A 1 100 ? -6.733 -9.912 22.841 1.00 30.54 100 THR A O 1
ATOM 792 N N . GLN A 1 101 ? -5.372 -8.142 23.175 1.00 29.00 101 GLN A N 1
ATOM 793 C CA . GLN A 1 101 ? -5.005 -8.524 24.548 1.00 28.77 101 GLN A CA 1
ATOM 794 C C . GLN A 1 101 ? -6.238 -8.613 25.438 1.00 28.46 101 GLN A C 1
ATOM 795 O O . GLN A 1 101 ? -6.361 -9.537 26.232 1.00 27.80 101 GLN A O 1
ATOM 809 N N . LEU A 1 103 ? -9.368 -9.158 24.543 1.00 34.08 103 LEU A N 1
ATOM 810 C CA . LEU A 1 103 ? -10.197 -10.300 24.142 1.00 36.76 103 LEU A CA 1
ATOM 811 C C . LEU A 1 103 ? -9.620 -11.631 24.630 1.00 35.80 103 LEU A C 1
ATOM 812 O O . LEU A 1 103 ? -10.368 -12.503 25.077 1.00 36.85 103 LEU A O 1
ATOM 817 N N . ILE A 1 104 ? -8.297 -11.778 24.524 1.00 32.81 104 ILE A N 1
ATOM 818 C CA . ILE A 1 104 ? -7.573 -12.906 25.120 1.00 33.17 104 ILE A CA 1
ATOM 819 C C . ILE A 1 104 ? -7.884 -12.989 26.609 1.00 33.89 104 ILE A C 1
ATOM 820 O O . ILE A 1 104 ? -8.194 -14.063 27.120 1.00 38.40 104 ILE A O 1
ATOM 825 N N . TRP A 1 105 ? -7.812 -11.851 27.293 1.00 35.14 105 TRP A N 1
ATOM 826 C CA . TRP A 1 105 ? -8.099 -11.799 28.726 1.00 38.48 105 TRP A CA 1
ATOM 827 C C . TRP A 1 105 ? -9.552 -12.104 29.095 1.00 40.33 105 TRP A C 1
ATOM 828 O O . TRP A 1 105 ? -9.791 -12.608 30.187 1.00 41.79 105 TRP A O 1
ATOM 839 N N . GLU A 1 106 ? -10.510 -11.803 28.216 1.00 42.83 106 GLU A N 1
ATOM 840 C CA . GLU A 1 106 ? -11.910 -12.209 28.443 1.00 48.88 106 GLU A CA 1
ATOM 841 C C . GLU A 1 106 ? -12.062 -13.721 28.572 1.00 51.86 106 GLU A C 1
ATOM 842 O O . GLU A 1 106 ? -12.861 -14.189 29.377 1.00 55.96 106 GLU A O 1
ATOM 848 N N . LEU A 1 107 ? -11.293 -14.473 27.784 1.00 51.86 107 LEU A N 1
ATOM 849 C CA . LEU A 1 107 ? -11.305 -15.938 27.857 1.00 56.40 107 LEU A CA 1
ATOM 850 C C . LEU A 1 107 ? -10.614 -16.507 29.094 1.00 53.87 107 LEU A C 1
ATOM 851 O O . LEU A 1 107 ? -10.858 -17.653 29.457 1.00 58.48 107 LEU A O 1
ATOM 856 N N . LEU A 1 108 ? -9.741 -15.719 29.715 1.00 53.06 108 LEU A N 1
ATOM 857 C CA . LEU A 1 108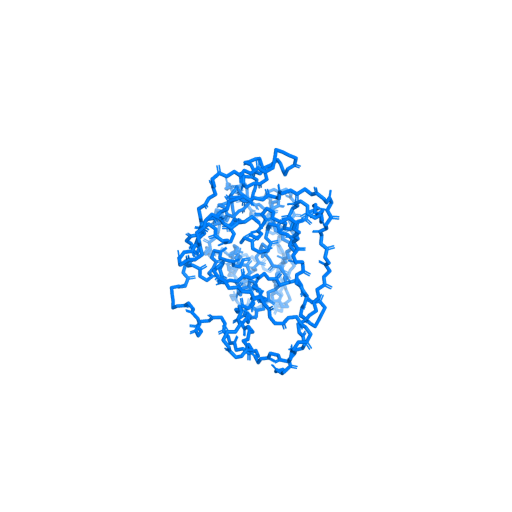 ? -9.014 -16.125 30.917 1.00 53.37 108 LEU A CA 1
ATOM 858 C C . LEU A 1 108 ? -9.539 -15.464 32.203 1.00 55.25 108 LEU A C 1
ATOM 859 O O . LEU A 1 108 ? -8.818 -15.399 33.205 1.00 55.74 108 LEU A O 1
ATOM 864 N N . GLY A 1 109 ? -10.781 -14.973 32.176 1.00 58.66 109 GLY A N 1
ATOM 865 C CA . GLY A 1 109 ? -11.488 -14.545 33.394 1.00 61.27 109 GLY A CA 1
ATOM 866 C C . GLY A 1 109 ? -11.544 -13.056 33.706 1.00 58.54 109 GLY A C 1
ATOM 867 O O . GLY A 1 109 ? -12.099 -12.674 34.734 1.00 62.34 109 GLY A O 1
ATOM 868 N N . ALA A 1 110 ? -10.992 -12.211 32.836 1.00 55.51 110 ALA A N 1
ATOM 869 C CA . ALA A 1 110 ? -11.032 -10.761 33.050 1.00 54.64 110 ALA A CA 1
ATOM 870 C C . ALA A 1 110 ? -12.432 -10.203 32.783 1.00 58.00 110 ALA A C 1
ATOM 871 O O . ALA A 1 110 ? -13.107 -10.625 31.839 1.00 57.90 110 ALA A O 1
ATOM 873 N N . LYS A 1 111 ? -12.857 -9.268 33.634 1.00 60.62 111 LYS A N 1
ATOM 874 C CA . LYS A 1 111 ? -14.153 -8.595 33.522 1.00 63.13 111 LYS A CA 1
ATOM 875 C C . LYS A 1 111 ? -13.917 -7.085 33.526 1.00 61.29 111 LYS A C 1
ATOM 876 O O . LYS A 1 111 ? -13.220 -6.571 34.407 1.00 58.88 111 LYS A O 1
ATOM 882 N N . TYR A 1 112 ? -14.493 -6.383 32.548 1.00 57.69 112 TYR A N 1
ATOM 883 C CA . TYR A 1 112 ? -14.258 -4.945 32.367 1.00 55.46 112 TYR A CA 1
ATOM 884 C C . TYR A 1 112 ? -15.429 -4.130 32.884 1.00 60.82 112 TYR A C 1
ATOM 885 O O . TYR A 1 112 ? -16.556 -4.297 32.415 1.00 59.70 112 TYR A O 1
ATOM 894 N N . HIS A 1 113 ? -15.144 -3.253 33.847 1.00 62.14 113 HIS A N 1
ATOM 895 C CA . HIS A 1 113 ? -16.144 -2.361 34.434 1.00 70.16 113 HIS A CA 1
ATOM 896 C C . HIS A 1 113 ? -16.226 -1.051 33.650 1.00 67.75 113 HIS A C 1
ATOM 897 O O . HIS A 1 113 ? -17.321 -0.520 33.446 1.00 68.10 113 HIS A O 1
ATOM 904 N N . THR A 1 114 ? -15.067 -0.540 33.226 1.00 61.08 114 THR A N 1
ATOM 905 C CA . THR A 1 114 ? -14.968 0.676 32.413 1.00 58.84 114 THR A CA 1
ATOM 906 C C . THR A 1 114 ? -14.017 0.425 31.257 1.00 51.44 114 THR A C 1
ATOM 907 O O . THR A 1 114 ? -12.974 -0.212 31.441 1.00 50.82 114 THR A O 1
ATOM 911 N N . ILE A 1 115 ? -14.379 0.920 30.074 1.00 50.35 115 ILE A N 1
ATOM 912 C CA . ILE A 1 115 ? -13.516 0.847 28.892 1.00 49.14 115 ILE A CA 1
ATOM 913 C C . ILE A 1 115 ? -13.450 2.217 28.216 1.00 48.79 115 ILE A C 1
ATOM 914 O O . ILE A 1 115 ? -14.479 2.822 27.933 1.00 50.61 115 ILE A O 1
ATOM 919 N N . TYR A 1 116 ? -12.232 2.698 27.972 1.00 46.59 116 TYR A N 1
ATOM 920 C CA . TYR A 1 116 ? -12.011 3.950 27.250 1.00 49.55 116 TYR A CA 1
ATOM 921 C C . TYR A 1 116 ? -12.719 3.892 25.896 1.00 51.95 116 TYR A C 1
ATOM 922 O O . TYR A 1 116 ? -12.496 2.958 25.130 1.00 49.16 116 TYR A O 1
ATOM 931 N N . ASN A 1 117 ? -13.583 4.872 25.623 1.00 56.10 117 ASN A N 1
ATOM 932 C CA . ASN A 1 117 ? -14.388 4.890 24.390 1.00 59.56 117 ASN A CA 1
ATOM 933 C C . ASN A 1 117 ? -13.533 4.939 23.120 1.00 57.76 117 ASN A C 1
ATOM 934 O O . ASN A 1 117 ? -13.914 4.377 22.093 1.00 57.97 117 ASN A O 1
ATOM 939 N N . GLY A 1 118 ? -12.374 5.594 23.206 1.00 54.78 118 GLY A N 1
ATOM 940 C CA . GLY A 1 118 ? -11.436 5.687 22.091 1.00 53.58 118 GLY A CA 1
ATOM 941 C C . GLY A 1 118 ? -10.789 4.391 21.624 1.00 49.85 118 GLY A C 1
ATOM 942 O O . GLY A 1 118 ? -10.147 4.380 20.577 1.00 49.96 118 GLY A O 1
ATOM 943 N N . LEU A 1 119 ? -10.924 3.312 22.397 1.00 49.83 119 LEU A N 1
ATOM 944 C CA . LEU A 1 119 ? -10.578 1.965 21.911 1.00 53.08 119 LEU A CA 1
ATOM 945 C C . LEU A 1 119 ? -11.442 1.457 20.769 1.00 52.36 119 LEU A C 1
ATOM 946 O O . LEU A 1 119 ? -10.963 0.664 19.960 1.00 47.88 119 LEU A O 1
ATOM 951 N N . ASN A 1 120 ? -12.711 1.868 20.740 1.00 53.19 120 ASN A N 1
ATOM 952 C CA . ASN A 1 120 ? -13.687 1.317 19.808 1.00 54.90 120 ASN A CA 1
ATOM 953 C C . ASN A 1 120 ? -13.736 -0.205 20.017 1.00 49.78 120 ASN A C 1
ATOM 954 O O . ASN A 1 120 ? -13.657 -0.979 19.061 1.00 47.99 120 ASN A O 1
ATOM 959 N N . TYR A 1 121 ? -13.856 -0.615 21.283 1.00 46.42 121 TYR A N 1
ATOM 960 C CA . TYR A 1 121 ? -13.612 -2.009 21.680 1.00 43.81 121 TYR A CA 1
ATOM 961 C C . TYR A 1 121 ? -14.620 -2.987 21.107 1.00 45.17 121 TYR A C 1
ATOM 962 O O . TYR A 1 121 ? -14.235 -4.032 20.581 1.00 45.96 121 TYR A O 1
ATOM 971 N N . GLU A 1 122 ? -15.900 -2.661 21.222 1.00 50.60 122 GLU A N 1
ATOM 972 C CA . GLU A 1 122 ? -16.949 -3.580 20.791 1.00 56.74 122 GLU A CA 1
ATOM 973 C C . GLU A 1 122 ? -16.870 -3.869 19.292 1.00 56.14 122 GLU A C 1
ATOM 974 O O . GLU A 1 122 ? -17.044 -5.016 18.884 1.00 58.29 122 GLU A O 1
ATOM 980 N N . ALA A 1 123 ? -16.575 -2.843 18.492 1.00 56.13 123 ALA A N 1
ATOM 981 C CA . ALA A 1 123 ? -16.401 -3.000 17.041 1.00 57.92 123 ALA A CA 1
ATOM 982 C C . ALA A 1 123 ? -15.120 -3.766 16.682 1.00 56.38 123 ALA A C 1
ATOM 983 O O . ALA A 1 123 ? -15.123 -4.579 15.754 1.00 57.55 123 ALA A O 1
ATOM 985 N N . ARG A 1 124 ? -14.033 -3.504 17.409 1.00 52.44 124 ARG A N 1
ATOM 986 C CA . ARG A 1 124 ? -12.779 -4.243 17.216 1.00 48.51 124 ARG A CA 1
ATOM 987 C C . ARG A 1 124 ? -12.936 -5.723 17.572 1.00 45.71 124 ARG A C 1
ATOM 988 O O . ARG A 1 124 ? -12.527 -6.595 16.802 1.00 42.64 124 ARG A O 1
ATOM 996 N N . LYS A 1 125 ? -13.535 -5.986 18.731 1.00 44.24 125 LYS A N 1
ATOM 997 C CA . LYS A 1 125 ? -13.823 -7.350 19.191 1.00 45.07 125 LYS A CA 1
ATOM 998 C C . LYS A 1 125 ? -14.690 -8.128 18.201 1.00 46.72 125 LYS A C 1
ATOM 999 O O . LYS A 1 125 ? -14.381 -9.279 17.884 1.00 47.46 125 LYS A O 1
ATOM 1005 N N . ALA A 1 126 ? -15.766 -7.497 17.729 1.00 46.77 126 ALA A N 1
ATOM 1006 C CA . ALA A 1 126 ? -16.713 -8.133 16.798 1.00 50.68 126 ALA A CA 1
ATOM 1007 C C . ALA A 1 126 ? -16.048 -8.588 15.495 1.00 49.33 126 ALA A C 1
ATOM 1008 O O . ALA A 1 126 ? -16.287 -9.705 15.040 1.00 49.74 126 ALA A O 1
ATOM 1010 N N . ASP A 1 127 ? -15.205 -7.732 14.917 1.00 50.65 127 ASP A N 1
ATOM 1011 C CA . ASP A 1 127 ? -14.467 -8.070 13.692 1.00 53.07 127 ASP A CA 1
ATOM 1012 C C . ASP A 1 127 ? -13.494 -9.237 13.899 1.00 47.49 127 ASP A C 1
ATOM 1013 O O . ASP A 1 127 ? -13.282 -10.026 12.977 1.00 48.07 127 ASP A O 1
ATOM 1018 N N . ILE A 1 128 ? -12.917 -9.348 15.098 1.00 44.87 128 ILE A N 1
ATOM 1019 C CA . ILE A 1 128 ? -12.018 -10.465 15.434 1.00 42.79 128 ILE A CA 1
ATOM 1020 C C . ILE A 1 128 ? -12.795 -11.775 15.542 1.00 44.99 128 ILE A C 1
ATOM 1021 O O . ILE A 1 128 ? -12.396 -12.777 14.954 1.00 45.80 128 ILE A O 1
ATOM 1026 N N . LEU A 1 129 ? -13.895 -11.764 16.287 1.00 47.59 129 LEU A N 1
ATOM 1027 C CA . LEU A 1 129 ? -14.739 -12.961 16.422 1.00 52.64 129 LEU A CA 1
ATOM 1028 C C . LEU A 1 129 ? -15.307 -13.450 15.080 1.00 51.94 129 LEU A C 1
ATOM 1029 O O . LEU A 1 129 ? -15.415 -14.657 14.862 1.00 49.45 129 LEU A O 1
ATOM 1034 N N . LYS A 1 130 ? -15.645 -12.511 14.193 1.00 53.96 130 LYS A N 1
ATOM 1035 C CA . LYS A 1 130 ? -16.086 -12.827 12.824 1.00 55.84 130 LYS A CA 1
ATOM 1036 C C . LYS A 1 130 ? -14.981 -13.527 12.024 1.00 52.41 130 LYS A C 1
ATOM 1037 O O . LYS A 1 130 ? -15.261 -14.476 11.300 1.00 52.05 130 LYS A O 1
ATOM 1043 N N . SER A 1 131 ? -13.742 -13.047 12.150 1.00 47.58 131 SER A N 1
ATOM 1044 C CA . SER A 1 131 ? -12.596 -13.671 11.479 1.00 46.95 131 SER A CA 1
ATOM 1045 C C . SER A 1 131 ? -12.314 -15.086 11.997 1.00 47.47 131 SER A C 1
ATOM 1046 O O . SER A 1 131 ? -12.019 -15.990 11.203 1.00 46.69 131 SER A O 1
ATOM 1049 N N . VAL A 1 132 ? -12.403 -15.260 13.319 1.00 44.18 132 VAL A N 1
ATOM 1050 C CA . VAL A 1 132 ? -12.205 -16.563 13.966 1.00 45.28 132 VAL A CA 1
ATOM 1051 C C . VAL A 1 132 ? -13.312 -17.560 13.599 1.00 49.07 132 VAL A C 1
ATOM 1052 O O . VAL A 1 132 ? -13.022 -18.725 13.316 1.00 50.58 132 VAL A O 1
ATOM 1056 N N . LYS A 1 133 ? -14.565 -17.107 13.602 1.00 51.33 133 LYS A N 1
ATOM 1057 C CA . LYS A 1 133 ? -15.694 -17.971 13.236 1.00 55.56 133 LYS A CA 1
ATOM 1058 C C . LYS A 1 133 ? -15.616 -18.404 11.772 1.00 57.44 133 LYS A C 1
ATOM 1059 O O . LYS A 1 133 ? -15.857 -19.565 11.465 1.00 60.51 133 LYS A O 1
ATOM 1065 N N . GLU A 1 134 ? -15.280 -17.472 10.882 1.00 59.33 134 GLU A N 1
ATOM 1066 C CA . GLU A 1 134 ? -15.127 -17.769 9.446 1.00 64.43 134 GLU A CA 1
ATOM 1067 C C . GLU A 1 134 ? -14.018 -18.785 9.145 1.00 61.38 134 GLU A C 1
ATOM 1068 O O . GLU A 1 134 ? -14.146 -19.576 8.204 1.00 60.78 134 GLU A O 1
ATOM 1074 N N . ALA A 1 135 ? -12.955 -18.775 9.952 1.00 34.77 135 ALA A N 1
ATOM 1075 C CA . ALA A 1 135 ? -11.839 -19.725 9.811 1.00 35.54 135 ALA A CA 1
ATOM 1076 C C . ALA A 1 135 ? -12.198 -21.190 10.094 1.00 36.65 135 ALA A C 1
ATOM 1077 O O . ALA A 1 135 ? -11.423 -22.076 9.745 1.00 35.14 135 ALA A O 1
ATOM 1079 N N . GLU A 1 136 ? -13.337 -21.439 10.747 1.00 41.49 136 GLU A N 1
ATOM 1080 C CA . GLU A 1 136 ? -13.870 -22.800 10.911 1.00 41.70 136 GLU A CA 1
ATOM 1081 C C . GLU A 1 136 ? -14.490 -23.360 9.629 1.00 39.78 136 GLU A C 1
ATOM 1082 O O . GLU A 1 136 ? -14.599 -24.577 9.482 1.00 41.03 136 GLU A O 1
ATOM 1088 N N . GLN A 1 137 ? -14.903 -22.485 8.713 1.00 38.10 137 GLN A N 1
ATOM 1089 C CA . GLN A 1 137 ? -15.587 -22.913 7.492 1.00 41.08 137 GLN A CA 1
ATOM 1090 C C . GLN A 1 137 ? -14.609 -23.571 6.525 1.00 36.72 137 GLN A C 1
ATOM 1091 O O . GLN A 1 137 ? -13.451 -23.160 6.424 1.00 34.97 137 GLN A O 1
ATOM 1097 N N . ARG A 1 138 ? -15.093 -24.597 5.830 1.00 35.31 138 ARG A N 1
ATOM 1098 C CA . ARG A 1 138 ? -14.295 -25.382 4.894 1.00 33.15 138 ARG A CA 1
ATOM 1099 C C . ARG A 1 138 ? -14.979 -25.414 3.535 1.00 31.92 138 ARG A C 1
ATOM 1100 O O . ARG A 1 138 ? -16.200 -25.262 3.436 1.00 30.41 138 ARG A O 1
ATOM 1108 N N . ALA A 1 139 ? -14.176 -25.599 2.488 1.00 30.90 139 ALA A N 1
ATOM 1109 C CA . ALA A 1 139 ? -14.685 -25.731 1.121 1.00 31.05 139 ALA A CA 1
ATOM 1110 C C . ALA A 1 139 ? -15.685 -26.877 0.982 1.00 31.19 139 ALA A C 1
ATOM 1111 O O . ALA A 1 139 ? -15.670 -27.825 1.769 1.00 31.08 139 ALA A O 1
ATOM 1113 N N . SER A 1 140 ? -16.562 -26.787 -0.016 1.00 33.55 140 SER A N 1
ATOM 1114 C CA . SER A 1 140 ? -17.585 -27.820 -0.246 1.00 31.96 140 SER A CA 1
ATOM 1115 C C . SER A 1 140 ? -16.980 -29.164 -0.673 1.00 30.31 140 SER A C 1
ATOM 1116 O O . SER A 1 140 ? -17.586 -30.213 -0.465 1.00 31.47 140 SER A O 1
ATOM 1119 N N . PHE A 1 141 ? -15.789 -29.125 -1.266 1.00 28.82 141 PHE A N 1
ATOM 1120 C CA . PHE A 1 141 ? -15.064 -30.346 -1.654 1.00 28.63 141 PHE A CA 1
ATOM 1121 C C . PHE A 1 141 ? -14.065 -30.847 -0.592 1.00 28.67 141 PHE A C 1
ATOM 1122 O O . PHE A 1 141 ? -13.256 -31.727 -0.872 1.00 32.62 141 PHE A O 1
ATOM 1130 N N . HIS A 1 142 ? -14.144 -30.308 0.624 1.00 30.15 142 HIS A N 1
ATOM 1131 C CA . HIS A 1 142 ? -13.253 -30.679 1.731 1.00 29.72 142 HIS A CA 1
ATOM 1132 C C . HIS A 1 142 ? -13.337 -32.171 2.047 1.00 27.99 142 HIS A C 1
ATOM 1133 O O . HIS A 1 142 ? -14.424 -32.715 2.187 1.00 29.60 142 HIS A O 1
ATOM 1140 N N . LYS A 1 143 ? -12.173 -32.809 2.130 1.00 30.69 143 LYS A N 1
ATOM 1141 C CA . LYS A 1 143 ? -12.021 -34.256 2.364 1.00 34.47 143 LYS A CA 1
ATOM 1142 C C . LYS A 1 143 ? -12.454 -35.185 1.216 1.00 34.98 143 LYS A C 1
ATOM 1143 O O . LYS A 1 143 ? -12.387 -36.400 1.378 1.00 38.98 143 LYS A O 1
ATOM 1149 N N . GLN A 1 144 ? -12.881 -34.646 0.074 1.00 35.83 144 GLN A N 1
ATOM 1150 C CA . GLN A 1 144 ? -13.379 -35.484 -1.017 1.00 38.29 144 GLN A CA 1
ATOM 1151 C C . GLN A 1 144 ? -12.230 -36.018 -1.875 1.00 37.98 144 GLN A C 1
ATOM 1152 O O . GLN A 1 144 ? -11.124 -35.457 -1.890 1.00 33.99 144 GLN A O 1
ATOM 1158 N N . LYS A 1 145 ? -12.515 -37.125 -2.557 1.00 40.90 145 LYS A N 1
ATOM 1159 C CA . LYS A 1 145 ? -11.626 -37.730 -3.533 1.00 42.96 145 LYS A CA 1
ATOM 1160 C C . LYS A 1 145 ? -12.265 -37.562 -4.899 1.00 39.79 145 LYS A C 1
ATOM 1161 O O . LYS A 1 145 ? -13.425 -37.925 -5.082 1.00 39.48 145 LYS A O 1
ATOM 1167 N N . LYS A 1 146 ? -11.512 -37.010 -5.848 1.00 38.18 146 LYS A N 1
ATOM 1168 C CA . LYS A 1 146 ? -12.011 -36.734 -7.196 1.00 40.59 146 LYS A CA 1
ATOM 1169 C C . LYS A 1 146 ? -11.073 -37.362 -8.215 1.00 40.70 146 LYS A C 1
ATOM 1170 O O . LYS A 1 146 ? -9.862 -37.196 -8.091 1.00 39.83 146 LYS A O 1
ATOM 1176 N N . PRO A 1 147 ? -11.617 -38.076 -9.226 1.00 41.12 147 PRO A N 1
ATOM 1177 C CA . PRO A 1 147 ? -10.759 -38.587 -10.294 1.00 38.96 147 PRO A CA 1
ATOM 1178 C C . PRO A 1 147 ? -10.349 -37.483 -11.267 1.00 37.41 147 PRO A C 1
ATOM 1179 O O . PRO A 1 147 ? -11.125 -36.565 -11.525 1.00 37.99 147 PRO A O 1
ATOM 1183 N N . ILE A 1 148 ? -9.130 -37.579 -11.784 1.00 36.96 148 ILE A N 1
ATOM 1184 C CA . ILE A 1 148 ? -8.628 -36.644 -12.790 1.00 38.92 148 ILE A CA 1
ATOM 1185 C C . ILE A 1 148 ? -7.629 -37.375 -13.693 1.00 38.12 148 ILE A C 1
ATOM 1186 O O . ILE A 1 148 ? -6.754 -38.091 -13.201 1.00 38.31 148 ILE A O 1
ATOM 1191 N N . LYS A 1 149 ? -7.782 -37.213 -15.005 1.00 39.54 149 LYS A N 1
ATOM 1192 C CA . LYS A 1 149 ? -6.860 -37.822 -15.968 1.00 42.96 149 LYS A CA 1
ATOM 1193 C C . LYS A 1 149 ? -5.620 -36.960 -16.135 1.00 41.55 149 LYS A C 1
ATOM 1194 O O . LYS A 1 149 ? -5.709 -35.729 -16.105 1.00 39.89 149 LYS A O 1
ATOM 1200 N N . VAL A 1 150 ? -4.470 -37.612 -16.301 1.00 41.65 150 VAL A N 1
ATOM 1201 C CA . VAL A 1 150 ? -3.206 -36.918 -16.570 1.00 44.95 150 VAL A CA 1
ATOM 1202 C C . VAL A 1 150 ? -3.337 -36.076 -17.838 1.00 48.06 150 VAL A C 1
ATOM 1203 O O . VAL A 1 150 ? -3.848 -36.553 -18.854 1.00 52.12 150 VAL A O 1
ATOM 1207 N N . GLY A 1 151 ? -2.890 -34.824 -17.756 1.00 50.08 151 GLY A N 1
ATOM 1208 C CA . GLY A 1 151 ? -2.960 -33.889 -18.875 1.00 51.77 151 GLY A CA 1
ATOM 1209 C C . GLY A 1 151 ? -4.161 -32.964 -18.807 1.00 53.84 151 GLY A C 1
ATOM 1210 O O . GLY A 1 151 ? -4.021 -31.762 -19.027 1.00 62.47 151 GLY A O 1
ATOM 1211 N N . GLU A 1 152 ? -5.336 -33.515 -18.492 1.00 53.11 152 GLU A N 1
ATOM 1212 C CA . GLU A 1 152 ? -6.600 -32.777 -18.580 1.00 52.78 152 GLU A CA 1
ATOM 1213 C C . GLU A 1 152 ? -6.804 -31.834 -17.395 1.00 47.37 152 GLU A C 1
ATOM 1214 O O . GLU A 1 152 ? -6.855 -32.264 -16.244 1.00 46.83 152 GLU A O 1
ATOM 1220 N N . LYS A 1 153 ? -6.920 -30.544 -17.691 1.00 46.14 153 LYS A N 1
ATOM 1221 C CA . LYS A 1 153 ? -7.144 -29.535 -16.667 1.00 46.91 153 LYS A CA 1
ATOM 1222 C C . LYS A 1 153 ? -8.532 -29.733 -16.045 1.00 42.97 153 LYS A C 1
ATOM 1223 O O . LYS A 1 153 ? -9.520 -29.913 -16.760 1.00 40.92 153 LYS A O 1
ATOM 1229 N N . GLY A 1 154 ? -8.577 -29.738 -14.715 1.00 40.17 154 GLY A N 1
ATOM 1230 C CA . GLY A 1 154 ? -9.809 -29.915 -13.946 1.00 38.03 154 GLY 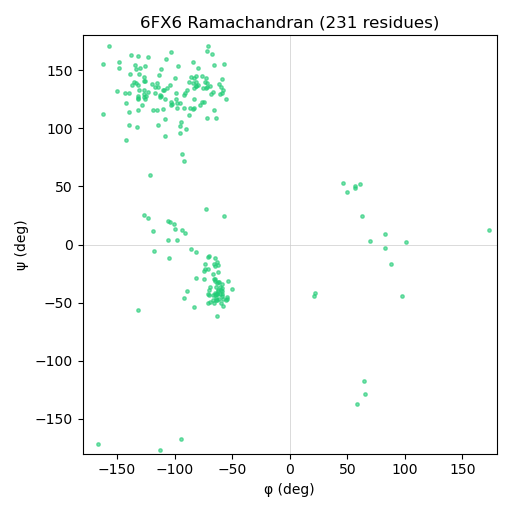A CA 1
ATOM 1231 C C . GLY A 1 154 ? -10.169 -28.651 -13.182 1.00 39.08 154 GLY A C 1
ATOM 1232 O O . GLY A 1 154 ? -9.285 -27.913 -12.727 1.00 33.16 154 GLY A O 1
ATOM 1233 N N . VAL A 1 155 ? -11.472 -28.407 -13.055 1.00 38.54 155 VAL A N 1
ATOM 1234 C CA . VAL A 1 155 ? -12.009 -27.253 -12.342 1.00 39.02 155 VAL A CA 1
ATOM 1235 C C . VAL A 1 155 ? -12.947 -27.773 -11.257 1.00 38.13 155 VAL A C 1
ATOM 1236 O O . VAL A 1 155 ? -13.801 -28.611 -11.526 1.00 40.31 155 VAL A O 1
ATOM 1240 N N . PHE A 1 156 ? -12.770 -27.280 -10.034 1.00 35.62 156 PHE A N 1
ATOM 1241 C CA . PHE A 1 156 ? -13.572 -27.707 -8.891 1.00 35.02 156 PHE A CA 1
ATOM 1242 C C . PHE A 1 156 ? -14.123 -26.471 -8.208 1.00 34.58 156 PHE A C 1
ATOM 1243 O O . PHE A 1 156 ? -13.355 -25.606 -7.774 1.00 33.35 156 PHE A O 1
ATOM 1251 N N . VAL A 1 157 ? -15.452 -26.384 -8.143 1.00 31.68 157 VAL A N 1
ATOM 1252 C CA . VAL A 1 157 ? -16.133 -25.220 -7.603 1.00 32.70 157 VAL A CA 1
ATOM 1253 C C . VAL A 1 157 ? -16.370 -25.420 -6.112 1.00 32.77 157 VAL A C 1
ATOM 1254 O O . VAL A 1 157 ? -16.878 -26.456 -5.693 1.00 35.73 157 VAL A O 1
ATOM 1258 N N . ASP A 1 158 ? -16.000 -24.418 -5.322 1.00 33.77 158 ASP A N 1
ATOM 1259 C CA . ASP A 1 158 ? -16.332 -24.370 -3.904 1.00 33.86 158 ASP A CA 1
ATOM 1260 C C . ASP A 1 158 ? -17.675 -23.655 -3.727 1.00 34.47 158 ASP A C 1
ATOM 1261 O O . ASP A 1 158 ? -17.727 -22.430 -3.716 1.00 37.32 158 ASP A O 1
ATOM 1266 N N . THR A 1 159 ? -18.747 -24.425 -3.564 1.00 35.75 159 THR A N 1
ATOM 1267 C CA . THR A 1 159 ? -20.082 -23.863 -3.315 1.00 39.84 159 THR A CA 1
ATOM 1268 C C . THR A 1 159 ? -20.259 -23.247 -1.912 1.00 42.36 159 THR A C 1
ATOM 1269 O O . THR A 1 159 ? -21.264 -22.579 -1.675 1.00 48.81 159 THR A O 1
ATOM 1273 N N . ASN A 1 160 ? -19.309 -23.468 -0.994 1.00 42.18 160 ASN A N 1
ATOM 1274 C CA . ASN A 1 160 ? -19.310 -22.792 0.324 1.00 44.99 160 ASN A CA 1
ATOM 1275 C C . ASN A 1 160 ? -18.741 -21.360 0.321 1.00 44.79 160 ASN A C 1
ATOM 1276 O O . ASN A 1 160 ? -18.793 -20.692 1.355 1.00 42.41 160 ASN A O 1
ATOM 1281 N N . ASN A 1 161 ? -18.177 -20.905 -0.804 1.00 44.52 161 ASN A N 1
ATOM 1282 C CA . ASN A 1 161 ? -17.713 -19.517 -0.957 1.00 43.36 161 ASN A CA 1
ATOM 1283 C C . ASN A 1 161 ? -16.611 -19.166 0.073 1.00 42.83 161 ASN A C 1
ATOM 1284 O O . ASN A 1 161 ? -16.705 -18.166 0.797 1.00 46.16 161 ASN A O 1
ATOM 1289 N N . THR A 1 162 ? -15.575 -20.003 0.134 1.00 38.45 162 THR A N 1
ATOM 1290 C CA . THR A 1 162 ? -14.472 -19.823 1.093 1.00 36.19 162 THR A CA 1
ATOM 1291 C C . THR A 1 162 ? -13.090 -19.589 0.477 1.00 32.66 162 THR A C 1
ATOM 1292 O O . THR A 1 162 ? -12.146 -19.312 1.214 1.00 33.11 162 THR A O 1
ATOM 1296 N N . LEU A 1 163 ? -12.948 -19.678 -0.845 1.00 33.10 163 LEU A N 1
ATOM 1297 C CA . LEU A 1 163 ? -11.605 -19.685 -1.445 1.00 33.56 163 LEU A CA 1
ATOM 1298 C C . LEU A 1 163 ? -10.866 -18.344 -1.392 1.00 35.56 163 LEU A C 1
ATOM 1299 O O . LEU A 1 163 ? -9.638 -18.335 -1.450 1.00 34.31 163 LEU A O 1
ATOM 1304 N N . SER A 1 164 ? -11.595 -17.235 -1.229 1.00 38.17 164 SER A N 1
ATOM 1305 C CA . SER A 1 164 ? -10.975 -15.910 -1.021 1.00 41.39 164 SER A CA 1
ATOM 1306 C C . SER A 1 164 ? -10.170 -15.756 0.289 1.00 37.95 164 SER A C 1
ATOM 1307 O O . SER A 1 164 ? -9.370 -14.833 0.395 1.00 36.70 164 SER A O 1
ATOM 1310 N N . ASN A 1 165 ? -10.395 -16.637 1.269 1.00 37.55 165 ASN A N 1
ATOM 1311 C CA . ASN A 1 165 ? -9.615 -16.665 2.527 1.00 38.54 165 ASN A CA 1
ATOM 1312 C C . ASN A 1 165 ? -8.305 -17.489 2.456 1.00 36.70 165 ASN A C 1
ATOM 1313 O O . ASN A 1 165 ? -7.546 -17.524 3.431 1.00 37.71 165 ASN A O 1
ATOM 1318 N N . VAL A 1 166 ? -8.047 -18.149 1.325 1.00 31.90 166 VAL A N 1
ATOM 1319 C CA . VAL A 1 166 ? -6.878 -19.025 1.168 1.00 32.66 166 VAL A CA 1
ATOM 1320 C C . VAL A 1 166 ? -5.595 -18.198 1.006 1.00 31.28 166 VAL A C 1
ATOM 1321 O O . VAL A 1 166 ? -5.492 -17.361 0.099 1.00 29.86 166 VAL A O 1
ATOM 1325 N N . LYS A 1 167 ? -4.632 -18.442 1.892 1.00 31.97 167 LYS A N 1
ATOM 1326 C CA . LYS A 1 167 ? -3.353 -17.714 1.897 1.00 34.27 167 LYS A CA 1
ATOM 1327 C C . LYS A 1 167 ? -2.187 -18.528 1.353 1.00 33.86 167 LYS A C 1
ATOM 1328 O O . LYS A 1 167 ? -1.114 -17.976 1.110 1.00 40.77 167 LYS A O 1
ATOM 1334 N N . GLY A 1 168 ? -2.378 -19.832 1.164 1.00 32.87 168 GLY A N 1
ATOM 1335 C CA . GLY A 1 168 ? -1.317 -20.680 0.630 1.00 34.18 168 GLY A CA 1
ATOM 1336 C C . GLY A 1 168 ? -1.866 -21.987 0.110 1.00 32.96 168 GLY A C 1
ATOM 1337 O O . GLY A 1 168 ? -2.931 -22.435 0.543 1.00 31.39 168 GLY A O 1
ATOM 1338 N N . ILE A 1 169 ? -1.127 -22.584 -0.823 1.00 32.00 169 ILE A N 1
ATOM 1339 C CA . ILE A 1 169 ? -1.517 -23.830 -1.479 1.00 35.72 169 ILE A CA 1
ATOM 1340 C C . ILE A 1 169 ? -0.318 -24.771 -1.446 1.00 33.87 169 ILE A C 1
ATOM 1341 O O . ILE A 1 169 ? 0.761 -24.395 -1.895 1.00 36.13 169 ILE A O 1
ATOM 1346 N N . ARG A 1 170 ? -0.514 -25.977 -0.911 1.00 33.58 170 ARG A N 1
ATOM 1347 C CA . ARG A 1 170 ? 0.500 -27.035 -0.949 1.00 35.02 170 ARG A CA 1
ATOM 1348 C C . ARG A 1 170 ? 0.042 -28.123 -1.913 1.00 35.10 170 ARG A C 1
ATOM 1349 O O . ARG A 1 170 ? -1.113 -28.572 -1.871 1.00 31.86 170 ARG A O 1
ATOM 1357 N N . THR A 1 171 ? 0.960 -28.533 -2.779 1.00 32.19 171 THR A N 1
ATOM 1358 C CA . THR A 1 171 ? 0.709 -29.572 -3.753 1.00 36.30 171 THR A CA 1
ATOM 1359 C C . THR A 1 171 ? 1.937 -30.462 -3.822 1.00 37.00 171 THR A C 1
ATOM 1360 O O . THR A 1 171 ? 3.062 -29.968 -3.657 1.00 36.69 171 THR A O 1
ATOM 1364 N N . PRO A 1 172 ? 1.740 -31.770 -4.077 1.00 34.02 172 PRO A N 1
ATOM 1365 C CA . PRO A 1 172 ? 2.902 -32.604 -4.354 1.00 36.64 172 PRO A CA 1
ATOM 1366 C C . PRO A 1 172 ? 3.472 -32.282 -5.734 1.00 37.55 172 PRO A C 1
ATOM 1367 O O . PRO A 1 172 ? 2.816 -31.612 -6.536 1.00 37.48 172 PRO A O 1
ATOM 1371 N N . SER A 1 173 ? 4.682 -32.759 -5.997 1.00 37.98 173 SER A N 1
ATOM 1372 C CA . SER A 1 173 ? 5.318 -32.591 -7.300 1.00 40.30 173 SER A CA 1
ATOM 1373 C C . SER A 1 173 ? 4.457 -33.227 -8.399 1.00 39.28 173 SER A C 1
ATOM 1374 O O . SER A 1 173 ? 3.827 -34.267 -8.180 1.00 39.37 173 SER A O 1
ATOM 1377 N N . GLY A 1 174 ? 4.411 -32.578 -9.560 1.00 38.64 174 GLY A N 1
ATOM 1378 C CA . GLY A 1 174 ? 3.581 -33.019 -10.681 1.00 37.71 174 GLY A CA 1
ATOM 1379 C C . GLY A 1 174 ? 2.120 -32.595 -10.623 1.00 35.56 174 GLY A C 1
ATOM 1380 O O . GLY A 1 174 ? 1.318 -33.054 -11.438 1.00 34.12 174 GLY A O 1
ATOM 1381 N N . VAL A 1 175 ? 1.773 -31.723 -9.675 1.00 35.14 175 VAL A N 1
ATOM 1382 C CA . VAL A 1 175 ? 0.420 -31.164 -9.561 1.00 35.95 175 VAL A CA 1
ATOM 1383 C C . VAL A 1 175 ? 0.522 -29.642 -9.522 1.00 37.88 175 VAL A C 1
ATOM 1384 O O . VAL A 1 175 ? 1.273 -29.090 -8.708 1.00 40.29 175 VAL A O 1
ATOM 1388 N N . ASN A 1 176 ? -0.219 -28.983 -10.415 1.00 38.46 176 ASN A N 1
ATOM 1389 C CA . ASN A 1 176 ? -0.376 -27.527 -10.413 1.00 42.59 176 ASN A CA 1
ATOM 1390 C C . ASN A 1 176 ? -1.778 -27.202 -9.924 1.00 39.75 176 ASN A C 1
ATOM 1391 O O . ASN A 1 176 ? -2.749 -27.815 -10.366 1.00 39.75 176 ASN A O 1
ATOM 1396 N N . ALA A 1 177 ? -1.873 -26.231 -9.024 1.00 38.84 177 ALA A N 1
ATOM 1397 C CA . ALA A 1 177 ? -3.141 -25.845 -8.427 1.00 41.59 177 ALA A CA 1
ATOM 1398 C C . ALA A 1 177 ? -3.185 -24.340 -8.236 1.00 41.16 177 ALA A C 1
ATOM 1399 O O . ALA A 1 177 ? -2.329 -23.783 -7.550 1.00 41.13 177 ALA A O 1
ATOM 1401 N N . LYS A 1 178 ? -4.187 -23.699 -8.844 1.00 44.02 178 LYS A N 1
ATOM 1402 C CA . LYS A 1 178 ? -4.415 -22.258 -8.720 1.00 47.74 178 LYS A CA 1
ATOM 1403 C C . LYS A 1 178 ? -5.878 -21.989 -8.367 1.00 42.98 178 LYS A C 1
ATOM 1404 O O . LYS A 1 178 ? -6.768 -22.768 -8.725 1.00 41.78 178 LYS A O 1
ATOM 1410 N N . ILE A 1 179 ? -6.109 -20.874 -7.674 1.00 40.85 179 ILE A N 1
ATOM 1411 C CA . ILE A 1 179 ? -7.450 -20.396 -7.333 1.00 40.63 179 ILE A CA 1
ATOM 1412 C C . ILE A 1 179 ? -7.838 -19.211 -8.244 1.00 44.12 179 ILE A C 1
ATOM 1413 O O . ILE A 1 179 ? -7.026 -18.324 -8.522 1.00 42.59 179 ILE A O 1
ATOM 1418 N N . GLU A 1 180 ? -9.083 -19.228 -8.713 1.00 43.82 180 GLU A N 1
ATOM 1419 C CA . GLU A 1 180 ? -9.667 -18.124 -9.471 1.00 47.47 180 GLU A CA 1
ATOM 1420 C C . GLU A 1 180 ? -11.119 -17.965 -8.994 1.00 43.40 180 GLU A C 1
ATOM 1421 O O . GLU A 1 180 ? -11.987 -18.767 -9.344 1.00 42.93 180 GLU A O 1
ATOM 1427 N N . GLY A 1 181 ? -11.362 -16.957 -8.156 1.00 41.72 181 GLY A N 1
ATOM 1428 C CA . GLY A 1 181 ? -12.671 -16.759 -7.529 1.00 42.82 181 GLY A CA 1
ATOM 1429 C C . GLY A 1 181 ? -13.024 -17.905 -6.587 1.00 40.62 181 GLY A C 1
ATOM 1430 O O . GLY A 1 181 ? -12.318 -18.148 -5.604 1.00 39.70 181 GLY A O 1
ATOM 1431 N N . ASN A 1 182 ? -14.103 -18.620 -6.900 1.00 39.98 182 ASN A N 1
ATOM 1432 C CA . ASN A 1 182 ? -14.492 -19.824 -6.151 1.00 40.31 182 ASN A CA 1
ATOM 1433 C C . ASN A 1 182 ? -14.169 -21.131 -6.882 1.00 38.75 182 ASN A C 1
ATOM 1434 O O . ASN A 1 182 ? -14.703 -22.183 -6.530 1.00 36.52 182 ASN A O 1
ATOM 1439 N N . LYS A 1 183 ? -13.259 -21.070 -7.855 1.00 38.76 183 LYS A N 1
ATOM 1440 C CA . LYS A 1 183 ? -12.857 -22.239 -8.626 1.00 39.26 183 LYS A CA 1
ATOM 1441 C C . LYS A 1 183 ? -11.422 -22.634 -8.270 1.00 36.76 183 LYS A C 1
ATOM 1442 O O . LYS A 1 183 ? -10.539 -21.778 -8.189 1.00 36.01 183 LYS A O 1
ATOM 1448 N N . LEU A 1 184 ? -11.214 -23.927 -8.030 1.00 35.88 184 LEU A N 1
ATOM 1449 C CA . LEU A 1 184 ? -9.885 -24.503 -7.880 1.00 34.68 184 LEU A CA 1
ATOM 1450 C C . LEU A 1 184 ? -9.517 -25.107 -9.228 1.00 34.12 184 LEU A C 1
ATOM 1451 O O . LEU A 1 184 ? -10.196 -26.023 -9.691 1.00 33.56 184 LEU A O 1
ATOM 1456 N N . ILE A 1 185 ? -8.454 -24.583 -9.843 1.00 34.98 185 ILE A N 1
ATOM 1457 C CA . ILE A 1 185 ? -8.022 -24.961 -11.191 1.00 38.27 185 ILE A CA 1
ATOM 1458 C C . ILE A 1 185 ? -6.814 -25.886 -11.054 1.00 37.89 185 ILE A C 1
ATOM 1459 O O . ILE A 1 185 ? -5.785 -25.485 -10.523 1.00 35.86 185 ILE A O 1
ATOM 1464 N N . VAL A 1 186 ? -6.934 -27.111 -11.561 1.00 41.95 186 VAL A N 1
ATOM 1465 C CA . VAL A 1 186 ? -5.962 -28.169 -11.291 1.00 41.08 186 VAL A CA 1
ATOM 1466 C C . VAL A 1 186 ? -5.522 -28.885 -12.557 1.00 41.18 186 VAL A C 1
ATOM 1467 O O . VAL A 1 186 ? -6.346 -29.205 -13.412 1.00 40.04 186 VAL A O 1
ATOM 1471 N N . THR A 1 187 ? -4.221 -29.141 -12.666 1.00 41.77 187 THR A N 1
ATOM 1472 C CA . THR A 1 187 ? -3.703 -30.077 -13.658 1.00 44.30 187 THR A CA 1
ATOM 1473 C C . THR A 1 187 ? -2.628 -30.951 -13.008 1.00 41.32 187 THR A C 1
ATOM 1474 O O . THR A 1 187 ? -1.817 -30.465 -12.225 1.00 42.71 187 THR A O 1
ATOM 1478 N N . ALA A 1 188 ? -2.665 -32.248 -13.312 1.00 40.70 188 ALA A N 1
ATOM 1479 C CA . ALA A 1 188 ? -1.713 -33.222 -12.786 1.00 40.49 188 ALA A CA 1
ATOM 1480 C C . ALA A 1 188 ? -1.062 -33.971 -13.933 1.00 41.50 188 ALA A C 1
ATOM 1481 O O . ALA A 1 188 ? -1.733 -34.312 -14.908 1.00 44.19 188 ALA A O 1
ATOM 1483 N N . ASP A 1 189 ? 0.239 -34.233 -13.805 1.00 42.33 189 ASP A N 1
ATOM 1484 C CA . ASP A 1 189 ? 1.013 -34.941 -14.839 1.00 45.74 189 ASP A CA 1
ATOM 1485 C C . ASP A 1 189 ? 1.454 -36.324 -14.327 1.00 44.06 189 ASP A C 1
ATOM 1486 O O . ASP A 1 189 ? 1.089 -36.717 -13.219 1.00 40.13 189 ASP A O 1
ATOM 1491 N N . LYS A 1 190 ? 2.218 -37.061 -15.135 1.00 47.05 190 LYS A N 1
ATOM 1492 C CA . LYS A 1 190 ? 2.655 -38.426 -14.792 1.00 48.65 190 LYS A CA 1
ATOM 1493 C C . LYS A 1 190 ? 3.534 -38.535 -13.545 1.00 49.42 190 LYS A C 1
ATOM 1494 O O . LYS A 1 190 ? 3.590 -39.608 -12.941 1.00 50.87 190 LYS A O 1
ATOM 1500 N N . ASN A 1 191 ? 4.221 -37.452 -13.170 1.00 47.31 191 ASN A N 1
ATOM 1501 C CA . ASN A 1 191 ? 5.003 -37.426 -11.927 1.00 46.66 191 ASN A CA 1
ATOM 1502 C C . ASN A 1 191 ? 4.144 -37.336 -10.673 1.00 43.49 191 ASN A C 1
ATOM 1503 O O . ASN A 1 191 ? 4.643 -37.589 -9.580 1.00 42.40 191 ASN A O 1
ATOM 1508 N N . ALA A 1 192 ? 2.878 -36.945 -10.818 1.00 41.57 192 ALA A N 1
ATOM 1509 C CA . ALA A 1 192 ? 1.953 -36.907 -9.692 1.00 39.16 192 ALA A CA 1
ATOM 1510 C C . ALA A 1 192 ? 1.775 -38.299 -9.105 1.00 40.41 192 ALA A C 1
ATOM 1511 O O . ALA A 1 192 ? 1.651 -39.270 -9.855 1.00 44.29 192 ALA A O 1
ATOM 1513 N N . PRO A 1 193 ? 1.757 -38.407 -7.764 1.00 41.74 193 PRO A N 1
ATOM 1514 C CA . PRO A 1 193 ? 1.453 -39.705 -7.167 1.00 43.71 193 PRO A CA 1
ATOM 1515 C C . PRO A 1 193 ? -0.009 -40.087 -7.439 1.00 44.24 193 PRO A C 1
ATOM 1516 O O . PRO A 1 193 ? -0.808 -39.229 -7.837 1.00 42.63 193 PRO A O 1
ATOM 1520 N N . ASP A 1 194 ? -0.346 -41.359 -7.255 1.00 44.74 194 ASP A N 1
ATOM 1521 C CA . ASP A 1 194 ? -1.675 -41.855 -7.626 1.00 47.05 194 ASP A CA 1
ATOM 1522 C C . ASP A 1 194 ? -2.779 -41.167 -6.817 1.00 43.87 194 ASP A C 1
ATOM 1523 O O . ASP A 1 194 ? -3.832 -40.827 -7.361 1.00 39.27 194 ASP A O 1
ATOM 1528 N N . ASN A 1 195 ? -2.513 -40.935 -5.534 1.00 41.17 195 ASN A N 1
ATOM 1529 C CA . ASN A 1 195 ? -3.394 -40.154 -4.683 1.00 38.75 195 ASN A CA 1
ATOM 1530 C C . ASN A 1 195 ? -2.658 -38.885 -4.270 1.00 38.34 195 ASN A C 1
ATOM 1531 O O . ASN A 1 195 ? -1.779 -38.924 -3.410 1.00 42.62 195 ASN A O 1
ATOM 1536 N N . ALA A 1 196 ? -3.009 -37.770 -4.913 1.00 36.87 196 ALA A N 1
ATOM 1537 C CA . ALA A 1 196 ? -2.330 -36.489 -4.723 1.00 34.98 196 ALA A CA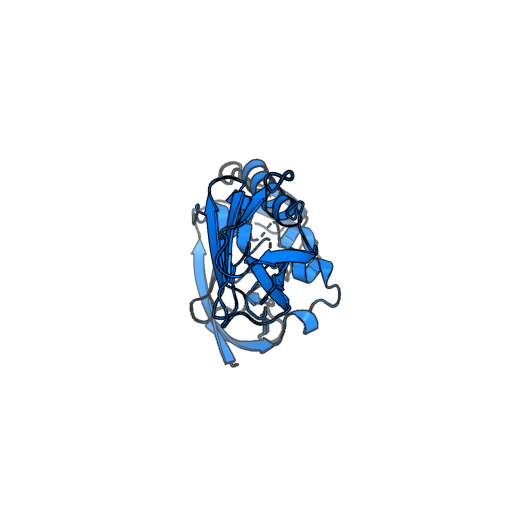 1
ATOM 1538 C C . ALA A 1 196 ? -3.230 -35.498 -3.991 1.00 33.21 196 ALA A C 1
ATOM 1539 O O . ALA A 1 196 ? -4.279 -35.107 -4.509 1.00 34.35 196 ALA A O 1
ATOM 1541 N N . THR A 1 197 ? -2.803 -35.082 -2.799 1.00 31.15 197 THR A N 1
ATOM 1542 C CA . THR A 1 197 ? -3.603 -34.218 -1.937 1.00 30.38 197 THR A CA 1
ATOM 1543 C C . THR A 1 197 ? -3.168 -32.754 -2.054 1.00 31.70 197 THR A C 1
ATOM 1544 O O . THR A 1 197 ? -1.996 -32.430 -1.863 1.00 31.88 197 THR A O 1
ATOM 1548 N N . ILE A 1 198 ? -4.138 -31.895 -2.375 1.00 30.43 198 ILE A N 1
ATOM 1549 C CA . ILE A 1 198 ? -3.964 -30.449 -2.432 1.00 29.87 198 ILE A CA 1
ATOM 1550 C C . ILE A 1 198 ? -4.494 -29.838 -1.130 1.00 27.33 198 ILE A C 1
ATOM 1551 O O . ILE A 1 198 ? -5.612 -30.143 -0.719 1.00 28.79 198 ILE A O 1
ATOM 1556 N N . HIS A 1 199 ? -3.693 -28.983 -0.495 1.00 25.33 199 HIS A N 1
ATOM 1557 C CA . HIS A 1 199 ? -4.084 -28.293 0.740 1.00 26.22 199 HIS A CA 1
ATOM 1558 C C . HIS A 1 199 ? -4.238 -26.809 0.487 1.00 23.84 199 HIS A C 1
ATOM 1559 O O . HIS A 1 199 ? -3.310 -26.176 -0.007 1.00 25.89 199 HIS A O 1
ATOM 1566 N N . LEU A 1 200 ? -5.393 -26.261 0.856 1.00 25.62 200 LEU A N 1
ATOM 1567 C CA . LEU A 1 200 ? -5.689 -24.831 0.718 1.00 26.96 200 LEU A CA 1
ATOM 1568 C C . LEU A 1 200 ? -5.691 -24.176 2.101 1.00 27.41 200 LEU A C 1
ATOM 1569 O O . LEU A 1 200 ? -6.715 -24.158 2.776 1.00 24.47 200 LEU A O 1
ATOM 1574 N N . ASP A 1 201 ? -4.538 -23.633 2.501 1.00 26.34 201 ASP A N 1
ATOM 1575 C CA . ASP A 1 201 ? -4.321 -23.150 3.869 1.00 28.81 201 ASP A CA 1
ATOM 1576 C C . ASP A 1 201 ? -4.883 -21.753 4.111 1.00 26.31 201 ASP A C 1
ATOM 1577 O O . ASP A 1 201 ? -4.688 -20.847 3.298 1.00 30.26 201 ASP A O 1
ATOM 1582 N N . ARG A 1 202 ? -5.539 -21.578 5.252 1.00 25.20 202 ARG A N 1
ATOM 1583 C CA . ARG A 1 202 ? -5.918 -20.249 5.733 1.00 28.37 202 ARG A CA 1
ATOM 1584 C C . ARG A 1 202 ? -4.761 -19.528 6.437 1.00 28.30 202 ARG A C 1
ATOM 1585 O O . ARG A 1 202 ? -4.716 -18.302 6.436 1.00 29.48 202 ARG A O 1
ATOM 1593 N N . ILE A 1 203 ? -3.852 -20.293 7.048 1.00 29.35 203 ILE A N 1
ATOM 1594 C CA . ILE A 1 203 ? -2.720 -19.751 7.805 1.00 30.75 203 ILE A CA 1
ATOM 1595 C C . ILE A 1 203 ? -1.403 -20.330 7.271 1.00 30.21 203 ILE A C 1
ATOM 1596 O O . ILE A 1 203 ? -1.245 -21.545 7.183 1.00 32.49 203 ILE A O 1
ATOM 1601 N N . THR A 1 204 ? -0.457 -19.452 6.949 1.00 31.79 204 THR A N 1
ATOM 1602 C CA . THR A 1 204 ? 0.845 -19.844 6.406 1.00 34.35 204 THR A CA 1
ATOM 1603 C C . THR A 1 204 ? 2.044 -19.435 7.280 1.00 35.81 204 THR A C 1
ATOM 1604 O O . THR A 1 204 ? 3.183 -19.488 6.816 1.00 37.57 204 THR A O 1
ATOM 1608 N N . ILE A 1 205 ? 1.783 -19.008 8.519 1.00 39.30 205 ILE A N 1
ATOM 1609 C CA . ILE A 1 205 ? 2.834 -18.747 9.521 1.00 39.33 205 ILE A CA 1
ATOM 1610 C C . ILE A 1 205 ? 2.558 -19.646 10.725 1.00 41.21 205 ILE A C 1
ATOM 1611 O O . ILE A 1 205 ? 2.355 -19.189 11.851 1.00 49.97 205 ILE A O 1
ATOM 1616 N N . VAL A 1 206 ? 2.556 -20.944 10.452 1.00 42.20 206 VAL A N 1
ATOM 1617 C CA . VAL A 1 206 ? 2.229 -21.955 11.441 1.00 41.86 206 VAL A CA 1
ATOM 1618 C C . VAL A 1 206 ? 3.462 -22.223 12.307 1.00 41.55 206 VAL A C 1
ATOM 1619 O O . VAL A 1 206 ? 4.593 -22.174 11.826 1.00 47.40 206 VAL A O 1
ATOM 1623 N N . GLY A 1 207 ? 3.235 -22.498 13.586 1.00 38.19 207 GLY A N 1
ATOM 1624 C CA . GLY A 1 207 ? 4.317 -22.876 14.487 1.00 40.88 207 GLY A CA 1
ATOM 1625 C C . GLY A 1 207 ? 3.790 -23.447 15.781 1.00 41.73 207 GLY A C 1
ATOM 1626 O O . GLY A 1 207 ? 2.592 -23.680 15.924 1.00 46.36 207 GLY A O 1
ATOM 1627 N N . THR A 1 208 ? 4.693 -23.659 16.729 1.00 43.94 208 THR A N 1
ATOM 1628 C CA . THR A 1 208 ? 4.324 -24.195 18.035 1.00 47.61 208 THR A CA 1
ATOM 1629 C C . THR A 1 208 ? 4.182 -23.036 19.038 1.00 42.29 208 THR A C 1
ATOM 1630 O O . THR A 1 208 ? 5.125 -22.257 19.222 1.00 42.12 208 THR A O 1
ATOM 1634 N N . PRO A 1 209 ? 2.991 -22.894 19.663 1.00 37.03 209 PRO A N 1
ATOM 1635 C CA . PRO A 1 209 ? 2.824 -21.807 20.619 1.00 35.90 209 PRO A CA 1
ATOM 1636 C C . PRO A 1 209 ? 3.576 -22.060 21.918 1.00 37.70 209 PRO A C 1
ATOM 1637 O O . PRO A 1 209 ? 3.514 -23.161 22.460 1.00 43.76 209 PRO A O 1
ATOM 1641 N N . LEU A 1 210 ? 4.281 -21.037 22.393 1.00 38.41 210 LEU A N 1
ATOM 1642 C CA . LEU A 1 210 ? 5.112 -21.126 23.580 1.00 39.92 210 LEU A CA 1
ATOM 1643 C C . LEU A 1 210 ? 4.525 -20.292 24.713 1.00 42.00 210 LEU A C 1
ATOM 1644 O O . LEU A 1 210 ? 3.840 -19.294 24.477 1.00 43.20 210 LEU A O 1
ATOM 1649 N N . VAL A 1 211 ? 4.785 -20.726 25.944 1.00 40.56 211 VAL A N 1
ATOM 1650 C CA . VAL A 1 211 ? 4.511 -19.933 27.137 1.00 39.78 211 VAL A CA 1
ATOM 1651 C C . VAL A 1 211 ? 5.868 -19.640 27.762 1.00 39.63 211 VAL A C 1
ATOM 1652 O O . VAL A 1 211 ? 6.747 -20.507 27.784 1.00 40.33 211 VAL A O 1
ATOM 1656 N N . TYR A 1 212 ? 6.033 -18.406 28.230 1.00 39.86 212 TYR A N 1
ATOM 1657 C CA . TYR A 1 212 ? 7.277 -17.931 28.823 1.00 41.79 212 TYR A CA 1
ATOM 1658 C C . TYR A 1 212 ? 7.031 -17.555 30.273 1.00 43.77 212 TYR A C 1
ATOM 1659 O O . TYR A 1 212 ? 6.094 -16.811 30.575 1.00 41.45 212 TYR A O 1
ATOM 1668 N N . THR A 1 213 ? 7.894 -18.061 31.154 1.00 46.71 213 THR A N 1
ATOM 1669 C CA . THR A 1 213 ? 7.717 -17.965 32.597 1.00 47.51 213 THR A CA 1
ATOM 1670 C C . THR A 1 213 ? 9.004 -17.455 33.232 1.00 50.87 213 THR A C 1
ATOM 1671 O O . THR A 1 213 ? 10.088 -17.937 32.909 1.00 52.88 213 THR A O 1
ATOM 1675 N N . SER A 1 214 ? 8.870 -16.467 34.119 1.00 51.91 214 SER A N 1
ATOM 1676 C CA . SER A 1 214 ? 9.967 -15.989 34.955 1.00 52.72 214 SER A CA 1
ATOM 1677 C C . SER A 1 214 ? 9.474 -15.878 36.398 1.00 54.96 214 SER A C 1
ATOM 1678 O O . SER A 1 214 ? 8.778 -14.918 36.744 1.00 54.04 214 SER A O 1
ATOM 1681 N N . GLY A 1 215 ? 9.818 -16.871 37.221 1.00 55.54 215 GLY A N 1
ATOM 1682 C CA . GLY A 1 215 ? 9.470 -16.875 38.642 1.00 57.06 215 GLY A CA 1
ATOM 1683 C C . GLY A 1 215 ? 7.973 -16.969 38.880 1.00 56.76 215 GLY A C 1
ATOM 1684 O O . GLY A 1 215 ? 7.305 -17.846 38.320 1.00 54.22 215 GLY A O 1
ATOM 1685 N N . ASN A 1 216 ? 7.455 -16.054 39.704 1.00 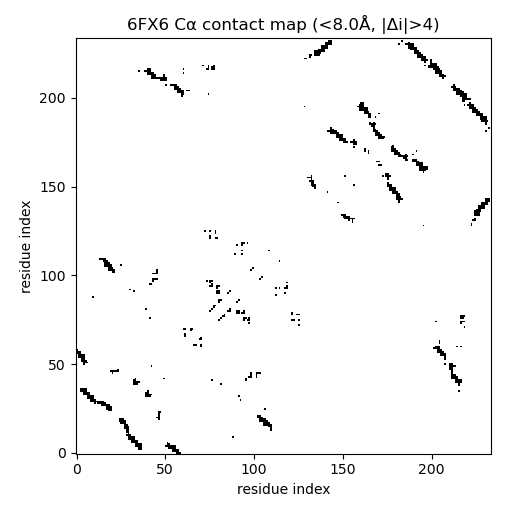59.15 216 ASN A N 1
ATOM 1686 C CA . ASN A 1 216 ? 6.014 -15.931 39.977 1.00 60.42 216 ASN A CA 1
ATOM 1687 C C . ASN A 1 216 ? 5.335 -14.832 39.137 1.00 57.11 216 ASN A C 1
ATOM 1688 O O . ASN A 1 216 ? 4.133 -14.588 39.288 1.00 55.60 216 ASN A O 1
ATOM 1693 N N . ALA A 1 217 ? 6.093 -14.196 38.241 1.00 54.04 217 ALA A N 1
ATOM 1694 C CA . ALA A 1 217 ? 5.578 -13.105 37.412 1.00 50.84 217 ALA A CA 1
ATOM 1695 C C . ALA A 1 217 ? 4.599 -13.605 36.346 1.00 47.20 217 ALA A C 1
ATOM 1696 O O . ALA A 1 217 ? 4.438 -14.807 36.140 1.00 45.86 217 ALA A O 1
ATOM 1698 N N . GLN A 1 218 ? 3.947 -12.661 35.677 1.00 45.15 218 GLN A N 1
ATOM 1699 C CA . GLN A 1 218 ? 2.928 -12.977 34.686 1.00 44.43 218 GLN A CA 1
ATOM 1700 C C . GLN A 1 218 ? 3.521 -13.797 33.555 1.00 43.90 218 GLN A C 1
ATOM 1701 O O . GLN A 1 218 ? 4.550 -13.426 32.979 1.00 45.90 218 GLN A O 1
ATOM 1706 N N . LYS A 1 219 ? 2.859 -14.908 33.249 1.00 42.39 219 LYS A N 1
ATOM 1707 C CA . LYS A 1 219 ? 3.225 -15.733 32.108 1.00 42.35 219 LYS A CA 1
ATOM 1708 C C . LYS A 1 219 ? 2.832 -15.022 30.812 1.00 39.14 219 LYS A C 1
ATOM 1709 O O . LYS A 1 219 ? 1.764 -14.400 30.725 1.00 35.82 219 LYS A O 1
ATOM 1715 N N . VAL A 1 220 ? 3.718 -15.109 29.824 1.00 38.46 220 VAL A N 1
ATOM 1716 C CA . VAL A 1 220 ? 3.543 -14.446 28.534 1.00 38.99 220 VAL A CA 1
ATOM 1717 C C . VAL A 1 220 ? 3.527 -15.503 27.432 1.00 39.21 220 VAL A C 1
ATOM 1718 O O . VAL A 1 220 ? 4.316 -16.454 27.450 1.00 39.30 220 VAL A O 1
ATOM 1722 N N . GLY A 1 221 ? 2.622 -15.322 26.476 1.00 36.76 221 GLY A N 1
ATOM 1723 C CA . GLY A 1 221 ? 2.425 -16.273 25.397 1.00 35.12 221 GLY A CA 1
ATOM 1724 C C . GLY A 1 221 ? 2.839 -15.702 24.057 1.00 35.01 221 GLY A C 1
ATOM 1725 O O . GLY A 1 221 ? 2.431 -14.595 23.696 1.00 33.18 221 GLY A O 1
ATOM 1726 N N . VAL A 1 222 ? 3.671 -16.448 23.334 1.00 33.86 222 VAL A N 1
ATOM 1727 C CA . VAL A 1 222 ? 3.853 -16.246 21.906 1.00 32.24 222 VAL A CA 1
ATOM 1728 C C . VAL A 1 222 ? 2.900 -17.264 21.313 1.00 31.35 222 VAL A C 1
ATOM 1729 O O . VAL A 1 222 ? 3.227 -18.446 21.195 1.00 32.28 222 VAL A O 1
ATOM 1733 N N . LEU A 1 223 ? 1.702 -16.792 20.977 1.00 31.09 223 LEU A N 1
ATOM 1734 C CA . LEU A 1 223 ? 0.562 -17.658 20.697 1.00 30.88 223 LEU A CA 1
ATOM 1735 C C . LEU A 1 223 ? 0.479 -17.976 19.203 1.00 33.12 223 LEU A C 1
ATOM 1736 O O . LEU A 1 223 ? -0.416 -17.502 18.484 1.00 32.31 223 LEU A O 1
ATOM 1741 N N . LYS A 1 224 ? 1.419 -18.803 18.756 1.00 32.26 224 LYS A N 1
ATOM 1742 C CA . LYS A 1 224 ? 1.518 -19.195 17.354 1.00 32.59 224 LYS A CA 1
ATOM 1743 C C . LYS A 1 224 ? 0.429 -20.205 17.010 1.00 29.69 224 LYS A C 1
ATOM 1744 O O . LYS A 1 224 ? 0.209 -21.153 17.763 1.00 29.78 224 LYS A O 1
ATOM 1750 N N . PRO A 1 225 ? -0.254 -20.010 15.870 1.00 29.38 225 PRO A N 1
ATOM 1751 C CA . PRO A 1 225 ? -1.226 -21.014 15.442 1.00 31.09 225 PRO A CA 1
ATOM 1752 C C . PRO A 1 225 ? -0.510 -22.274 14.956 1.00 32.19 225 PRO A C 1
ATOM 1753 O O . PRO A 1 225 ? 0.481 -22.177 14.236 1.00 34.07 225 PRO A O 1
ATOM 1757 N N . PHE A 1 226 ? -1.006 -23.435 15.367 1.00 35.72 226 PHE A N 1
ATOM 1758 C CA . PHE A 1 226 ? -0.340 -24.722 15.094 1.00 41.98 226 PHE A CA 1
ATOM 1759 C C . PHE A 1 226 ? -1.046 -25.546 14.018 1.00 38.22 226 PHE A C 1
ATOM 1760 O O . PHE A 1 226 ? -0.626 -26.665 13.735 1.00 45.04 226 PHE A O 1
ATOM 1768 N N . ASP A 1 227 ? -2.096 -24.985 13.418 1.00 33.53 227 ASP A N 1
ATOM 1769 C CA . ASP A 1 227 ? -2.908 -25.670 12.421 1.00 33.92 227 ASP A CA 1
ATOM 1770 C C . ASP A 1 227 ? -3.077 -24.716 11.237 1.00 34.80 227 ASP A C 1
ATOM 1771 O O . ASP A 1 227 ? -3.520 -23.584 11.432 1.00 34.11 227 ASP A O 1
ATOM 1776 N N . PRO A 1 228 ? -2.735 -25.156 10.009 1.00 31.16 228 PRO A N 1
ATOM 1777 C CA . PRO A 1 228 ? -2.998 -24.278 8.861 1.00 29.97 228 PRO A CA 1
ATOM 1778 C C . PRO A 1 228 ? -4.484 -24.101 8.490 1.00 26.28 228 PRO A C 1
ATOM 1779 O O . PRO A 1 228 ? -4.793 -23.256 7.651 1.00 29.39 228 PRO A O 1
ATOM 1783 N N . LEU A 1 229 ? -5.375 -24.888 9.090 1.00 26.19 229 LEU A N 1
ATOM 1784 C CA . LEU A 1 229 ? -6.822 -24.774 8.877 1.00 31.34 229 LEU A CA 1
ATOM 1785 C C . LEU A 1 229 ? -7.167 -24.903 7.393 1.00 30.22 229 LEU A C 1
ATOM 1786 O O . LEU A 1 229 ? -7.874 -24.064 6.829 1.00 32.21 229 LEU A O 1
ATOM 1791 N N . ASP A 1 230 ? -6.639 -25.956 6.774 1.00 28.46 230 ASP A N 1
ATOM 1792 C CA . ASP A 1 230 ? -6.766 -26.146 5.332 1.00 28.36 230 ASP A CA 1
ATOM 1793 C C . ASP A 1 230 ? -8.031 -26.885 4.942 1.00 27.01 230 ASP A C 1
ATOM 1794 O O . ASP A 1 230 ? -8.439 -27.829 5.610 1.00 27.75 230 ASP A O 1
ATOM 1799 N N . SER A 1 231 ? -8.654 -26.430 3.861 1.00 28.80 231 SER A N 1
ATOM 1800 C CA . SER A 1 231 ? -9.545 -27.278 3.085 1.00 29.90 231 SER A CA 1
ATOM 1801 C C . SER A 1 231 ? -8.626 -28.120 2.221 1.00 28.13 231 SER A C 1
ATOM 1802 O O . SER A 1 231 ? -7.649 -27.596 1.692 1.00 31.15 231 SER A O 1
ATOM 1805 N N . TRP A 1 232 ? -8.910 -29.417 2.102 1.00 28.36 232 TRP A N 1
ATOM 1806 C CA . TRP A 1 232 ? -8.114 -30.294 1.254 1.00 28.02 232 TRP A CA 1
ATOM 1807 C C . TRP A 1 232 ? -8.948 -31.217 0.382 1.00 29.01 232 TRP A C 1
ATOM 1808 O O . TRP A 1 232 ? -10.088 -31.577 0.705 1.00 28.12 232 TRP A O 1
ATOM 1819 N N . LEU A 1 233 ? -8.326 -31.605 -0.723 1.00 30.39 233 LEU A N 1
ATOM 1820 C CA . LEU A 1 233 ? -8.947 -32.394 -1.769 1.00 30.05 233 LEU A CA 1
ATOM 1821 C C . LEU A 1 233 ? -7.904 -33.362 -2.294 1.00 30.26 233 LEU A C 1
ATOM 1822 O O . LEU A 1 233 ? -6.780 -32.946 -2.620 1.00 30.19 233 LEU A O 1
ATOM 1827 N N . THR A 1 234 ? -8.267 -34.642 -2.383 1.00 29.44 234 THR A N 1
ATOM 1828 C CA . THR A 1 234 ? -7.361 -35.668 -2.889 1.00 31.82 234 THR A CA 1
ATOM 1829 C C . THR A 1 234 ? -7.740 -36.025 -4.317 1.00 33.57 234 THR A C 1
ATOM 1830 O O . THR A 1 234 ? -8.872 -36.424 -4.578 1.00 36.00 234 THR A O 1
ATOM 1834 N N . LEU A 1 235 ? -6.791 -35.871 -5.238 1.00 33.37 235 LEU A N 1
ATOM 1835 C CA . LEU A 1 235 ? -6.989 -36.271 -6.629 1.00 36.17 235 LEU A CA 1
ATOM 1836 C C . LEU A 1 235 ? -6.577 -37.721 -6.819 1.00 38.11 235 LEU A C 1
ATOM 1837 O O . LEU A 1 235 ? -5.509 -38.116 -6.365 1.00 37.50 235 LEU A O 1
ATOM 1842 N N . GLN A 1 236 ? -7.424 -38.504 -7.483 1.00 39.33 236 GLN A N 1
ATOM 1843 C CA . GLN A 1 236 ? -7.080 -39.860 -7.894 1.00 42.64 236 GLN A CA 1
ATOM 1844 C C . GLN A 1 236 ? -6.585 -39.751 -9.336 1.00 42.75 236 GLN A C 1
ATOM 1845 O O . GLN A 1 236 ? -7.383 -39.606 -10.265 1.00 40.33 236 GLN A O 1
ATOM 1851 N N . VAL A 1 237 ? -5.265 -39.802 -9.512 1.00 40.86 237 VAL A N 1
ATOM 1852 C CA . VAL A 1 237 ? -4.643 -39.471 -10.795 1.00 42.32 237 VAL A CA 1
ATOM 1853 C C . VAL A 1 237 ? -4.681 -40.707 -11.692 1.00 43.20 237 VAL A C 1
ATOM 1854 O O . VAL A 1 237 ? -4.071 -41.723 -11.368 1.00 40.71 237 VAL A O 1
ATOM 1858 N N . ILE A 1 238 ? -5.407 -40.603 -12.806 1.00 43.32 238 ILE A N 1
ATOM 1859 C CA . ILE A 1 238 ? -5.608 -41.716 -13.740 1.00 47.16 238 ILE A CA 1
ATOM 1860 C C . ILE A 1 238 ? -4.523 -41.661 -14.812 1.00 50.86 238 ILE A C 1
ATOM 1861 O O . ILE A 1 238 ? -4.453 -40.698 -15.573 1.00 48.14 238 ILE A O 1
ATOM 1866 N N . LYS A 1 239 ? -3.697 -42.706 -14.869 1.00 60.57 239 LYS A N 1
ATOM 1867 C CA . LYS A 1 239 ? -2.509 -42.737 -15.731 1.00 73.40 239 LYS A CA 1
ATOM 1868 C C . LYS A 1 239 ? -2.844 -43.146 -17.161 1.00 79.40 239 LYS A C 1
ATOM 1869 O O . LYS A 1 239 ? -2.488 -42.441 -18.106 1.00 80.15 239 LYS A O 1
ATOM 1875 N N . ASN A 1 240 ? -3.507 -44.295 -17.300 1.00 89.19 240 ASN A N 1
ATOM 1876 C CA . ASN A 1 240 ? -3.935 -44.842 -18.600 1.00 103.74 240 ASN A CA 1
ATOM 1877 C C . ASN A 1 240 ? -2.769 -45.045 -19.578 1.00 95.16 240 ASN A C 1
ATOM 1878 O O . ASN A 1 240 ? -1.784 -45.711 -19.259 1.00 84.96 240 ASN A O 1
#

Foldseek 3Di:
DKWAKAWDKAFDQDWAFQKDFPPRHRDITIDTQIDTPRFTKAFQRVRFAADHGDIWDKDFPCVPPVDVVLLQVLLCVCDQAVVDPDNDPLSSVLSNLSVVSRGMDTPDGDVVSVNVVSNVVSVVVVVLLLDAFPQFPHEAEDEAPDKDKDFGPSQNLVLFDDKDWDPQKDWDDDRRIIIIHGHPVADQKIKMWRFNDDQADTKIWIDDDPGTIMISSGHHDRSTRMYIYRYDYD

B-factor: mean 45.9, std 14.59, range [16.93, 128.63]

Sequence (234 aa):
AQQKLDVKWIDKGINWIVYSAKDRENFTDRWAKFYVNGEIAFCIEPNKEAAIGAVHTGANNLDTLFKDQALRNKLTISHFGYIANKDQSDEQYIATQLIWELLGAKYHTIYNGLNYEARKADILKSVKEAEQRASFHKQKKPIKVGEKGVFVDTNNTLSNVKGIRTPSGVNAKIEGNKLIVTADKNAPDNATIHLDRITIVGTPLVYTSGNAQKVGVLKPFDPLDSWLTLQVIKN

Organism: Staphylococcus aureus (NCBI:txid1280)

Solvent-accessible surface area: 12209 Å² total

InterPro domains:
  IPR013552 Thioester domain [PF08341] (44-120)

Secondary structure (DSSP, 8-state):
-EEEEEEEEE--S---EEEEETTEEEE---EEEEEETTEEEEES-TTS---TTSEEEEEEGGGT---HHHHHHH--HIIIIIT-S---HHHHHHH--HHHHTT-EEEEE-GGG-HHHHHHHHHHHHHHTT---TTTT-EEEEETT--EEEE-TT--GGG--EEE--TTEEEEEETTEEEEEE-TTS-SEEEEEEES-SS----EEEE-TTSPPEEE--------EEEEEEEE--

Radius of gyration: 21.79 Å; Cα contacts (8 Å, |Δi|>4): 507; chains: 1; bounding box: 36×54×62 Å

Nearest PDB structures (foldseek):
  6fx6-assembly1_A  TM=1.004E+00  e=1.166E-50  Staphylococcus aureus
  8rt8-assembly1_z  TM=5.139E-01  e=1.672E-02  Escherichia coli
  8rt5-assembly1_B  TM=5.062E-01  e=6.902E-02  Escherichia coli
  8rt6-assembly1_B  TM=4.745E-01  e=1.674E-01  Escherichia coli
  4mf9-assembly1_A  TM=1.531E-01  e=4.314E+00  Pseudomonas aeruginosa